Protein AF-A0A1Y1MRA0-F1 (afdb_monomer)

pLDDT: mean 85.84, std 14.67, range [40.41, 98.0]

Mean predicted aligned error: 7.73 Å

Radius of gyration: 20.46 Å; Cα contacts (8 Å, |Δi|>4): 226; chains: 1; bounding box: 46×56×46 Å

Organism: Photinus pyralis (NCBI:txid7054)

Sequence (190 aa):
MLQQMVGLPLDKNLEKFDTFADEFEKLPMYYMTFHGQQAVKVVMEAVEHAQYVYDISHVIIDNVQFMMGISEDQKHMDRFWKQDVIIAAFRSFATRKNCHVTLVIHPRKERDLDELTTNSIFGGAKASQEADNILIIQDKSLTPQRGKKYLQIAKNRYSGDIGIMTLEFDKTALSFAQKKKKATEEAADT

Nearest PDB structures (foldseek):
  8e2l-assembly1_F  TM=9.403E-01  e=1.677E-19  Lates calcarifer
  8e2l-assembly1_D  TM=9.416E-01  e=5.875E-19  Lates calcarifer
  8e2l-assembly1_E  TM=9.410E-01  e=5.347E-18  Lates calcarifer
  8e2l-assembly1_A  TM=9.504E-01  e=1.162E-17  Lates calcarifer
  6n7t-assembly1_F  TM=8.475E-01  e=5.191E-05  Escherichia phage T7

Secondary structure (DSSP, 8-state):
-HHHHHTS-GGG-GGGHHHHHHHHHTS--------S---HHHHHHHHHHHHHHH---EEEES-GGGGT---TTS-HHHHHHHHHHHHHHHHHHHHHHT-EEEE--PBP---TTSPP-GGGBSS-THHHHH-SEEEEEE--TTSSS-PPPEEEEEEETTT---EEEEEEEETTTTEEEE-PPPPP------

Foldseek 3Di:
DLLLVVLAACVVVVVCVVVSVVVVVPDLDDDDPDDAADALVVVLVVVVVCCVPSVAQEDEDPALVSNQDPPVPDDPVSSLVSSLVSLVSVLVCCVVSVHHYHHDFDFADDPPQDWDALNRGPHDNNNVVSDQWDKDWTQPCVPPPRDFIWIWTRHHNPPRDTDIFGWDQDPRSRDTDGDDPDPPPPPDDD

InterPro domains:
  IPR007694 DNA helicase, DnaB-like, C-terminal [PS51199] (1-183)
  IPR027032 Twinkle-like protein [PTHR12873] (1-183)
  IPR027417 P-loop containing nucleoside triphosphate hydrolase [G3DSA:3.40.50.300] (3-189)
  IPR027417 P-loop containing nucleoside triphosphate hydrolase [SSF52540] (36-163)

Structure (mmCIF, N/CA/C/O backbone):
data_AF-A0A1Y1MRA0-F1
#
_entry.id   AF-A0A1Y1MRA0-F1
#
loop_
_atom_site.group_PDB
_atom_site.id
_atom_site.type_symbol
_atom_site.label_atom_id
_atom_site.label_alt_id
_atom_site.label_comp_id
_atom_site.label_asym_id
_atom_site.label_entity_id
_atom_site.label_seq_id
_atom_site.pdbx_PDB_ins_code
_atom_site.Cartn_x
_atom_site.Cartn_y
_atom_site.Cartn_z
_atom_site.occupancy
_atom_site.B_iso_or_equiv
_atom_site.auth_seq_id
_atom_site.auth_comp_id
_atom_site.auth_asym_id
_atom_site.auth_atom_id
_atom_site.pdbx_PDB_model_num
ATOM 1 N N . MET A 1 1 ? -6.576 -6.484 13.028 1.00 89.69 1 MET A N 1
ATOM 2 C CA . MET A 1 1 ? -7.691 -6.229 12.096 1.00 89.69 1 MET A CA 1
ATOM 3 C C . MET A 1 1 ? -9.014 -6.051 12.832 1.00 89.69 1 MET A C 1
ATOM 5 O O . MET A 1 1 ? -9.491 -4.930 12.836 1.00 89.69 1 MET A O 1
ATOM 9 N N . LEU A 1 2 ? -9.561 -7.057 13.532 1.00 93.38 2 LEU A N 1
ATOM 10 C CA . LEU A 1 2 ? -10.849 -6.912 14.243 1.00 93.38 2 LEU A CA 1
ATOM 11 C C . LEU A 1 2 ? -10.886 -5.723 15.228 1.00 93.38 2 LEU A C 1
ATOM 13 O O . LEU A 1 2 ? -11.715 -4.831 15.094 1.00 93.38 2 LEU A O 1
ATOM 17 N N . GLN A 1 3 ? -9.921 -5.641 16.151 1.00 94.19 3 GLN A N 1
ATOM 18 C CA . GLN A 1 3 ? -9.796 -4.510 17.086 1.00 94.19 3 GLN A CA 1
ATOM 19 C C . GLN A 1 3 ? -9.643 -3.153 16.377 1.00 94.19 3 GLN A C 1
ATOM 21 O O . GLN A 1 3 ? -10.188 -2.153 16.829 1.00 94.19 3 GLN A O 1
ATOM 26 N N . GLN A 1 4 ? -8.932 -3.128 15.247 1.00 93.06 4 GLN A N 1
ATOM 27 C CA . GLN A 1 4 ? -8.728 -1.915 14.451 1.00 93.06 4 GLN A CA 1
ATOM 28 C C . GLN A 1 4 ? -10.012 -1.476 13.743 1.00 93.06 4 GLN A C 1
ATOM 30 O O . GLN A 1 4 ? -10.246 -0.277 13.635 1.00 93.06 4 GLN A O 1
ATOM 35 N N . MET A 1 5 ? -10.839 -2.426 13.291 1.00 92.75 5 MET A N 1
ATOM 36 C CA . MET A 1 5 ? -12.150 -2.154 12.696 1.00 92.75 5 MET A CA 1
ATOM 37 C C . MET A 1 5 ? -13.110 -1.562 13.730 1.00 92.75 5 MET A C 1
ATOM 39 O O . MET A 1 5 ? -13.784 -0.576 13.454 1.00 92.75 5 MET A O 1
ATOM 43 N N . VAL A 1 6 ? -13.163 -2.160 14.922 1.00 93.00 6 VAL A N 1
ATOM 44 C CA . VAL A 1 6 ? -14.106 -1.759 15.977 1.00 93.00 6 VAL A CA 1
ATOM 45 C C . VAL A 1 6 ? -13.632 -0.506 16.723 1.00 93.00 6 VAL A C 1
ATOM 47 O O . VAL A 1 6 ? -14.442 0.260 17.239 1.00 93.00 6 VAL A O 1
ATOM 50 N N . GLY A 1 7 ? -12.319 -0.279 16.800 1.00 91.69 7 GLY A N 1
ATOM 51 C CA . GLY A 1 7 ? -11.732 0.862 17.503 1.00 91.69 7 GLY A CA 1
ATOM 52 C C . GLY A 1 7 ? -11.765 0.752 19.032 1.00 91.69 7 GLY A C 1
ATOM 53 O O . GLY A 1 7 ? -11.549 1.747 19.720 1.00 91.69 7 GLY A O 1
ATOM 54 N N . LEU A 1 8 ? -12.032 -0.440 19.575 1.00 91.12 8 LEU A N 1
ATOM 55 C CA . LEU A 1 8 ? -12.149 -0.698 21.013 1.00 91.12 8 LEU A CA 1
ATOM 56 C C . LEU A 1 8 ? -11.281 -1.893 21.431 1.00 91.12 8 LEU A C 1
ATOM 58 O O . LEU A 1 8 ? -11.135 -2.829 20.644 1.00 91.12 8 LEU A O 1
ATOM 62 N N . PRO A 1 9 ? -10.747 -1.923 22.668 1.00 93.19 9 PRO A N 1
ATOM 63 C CA . PRO A 1 9 ? -9.927 -3.035 23.137 1.00 93.19 9 PRO A CA 1
ATOM 64 C C . PRO A 1 9 ? -10.780 -4.293 23.307 1.00 93.19 9 PRO A C 1
ATOM 66 O O . PRO A 1 9 ? -11.721 -4.297 24.106 1.00 93.19 9 PRO A O 1
ATOM 69 N N . LEU A 1 10 ? -10.469 -5.351 22.556 1.00 91.44 10 LEU A N 1
ATOM 70 C CA . LEU A 1 10 ? -11.257 -6.589 22.571 1.00 91.44 10 LEU A CA 1
ATOM 71 C C . LEU A 1 10 ? -11.138 -7.334 23.904 1.00 91.44 10 LEU A C 1
ATOM 73 O O . LEU A 1 10 ? -12.114 -7.905 24.376 1.00 91.44 10 LEU A O 1
ATOM 77 N N . ASP A 1 11 ? -9.974 -7.258 24.550 1.00 91.25 11 ASP A N 1
ATOM 78 C CA . ASP A 1 11 ? -9.698 -7.840 25.869 1.00 91.25 11 ASP A CA 1
ATOM 79 C C . ASP A 1 11 ? -10.608 -7.285 26.976 1.00 91.25 11 ASP A C 1
ATOM 81 O O . ASP A 1 11 ? -10.860 -7.962 27.970 1.00 91.25 11 ASP A O 1
ATOM 85 N N . LYS A 1 12 ? -11.127 -6.065 26.794 1.00 93.44 12 LYS A N 1
ATOM 86 C CA . LYS A 1 12 ? -12.037 -5.394 27.735 1.00 93.44 12 LYS A CA 1
ATOM 87 C C . LYS A 1 12 ? -13.514 -5.486 27.353 1.00 93.44 12 LYS A C 1
ATOM 89 O O . LYS A 1 12 ? -14.341 -5.006 28.118 1.00 93.44 12 LYS A O 1
ATOM 94 N N . ASN A 1 13 ? -13.825 -6.028 26.175 1.00 92.50 13 ASN A N 1
ATOM 95 C CA . ASN A 1 13 ? -15.181 -6.105 25.620 1.00 92.50 13 ASN A CA 1
ATOM 96 C C . ASN A 1 13 ? -15.463 -7.524 25.089 1.00 92.50 13 ASN A C 1
ATOM 98 O O . ASN A 1 13 ? -16.003 -7.694 23.993 1.00 92.50 13 ASN A O 1
ATOM 102 N N . LEU A 1 14 ? -15.037 -8.550 25.837 1.00 93.62 14 LEU A N 1
ATOM 103 C CA . LEU A 1 14 ? -15.162 -9.961 25.446 1.00 93.62 14 LEU A CA 1
ATOM 104 C C . LEU A 1 14 ? -16.623 -10.375 25.247 1.00 93.62 14 LEU A C 1
ATOM 106 O O . LEU A 1 14 ? -16.921 -11.194 24.386 1.00 93.62 14 LEU A O 1
ATOM 110 N N . GLU A 1 15 ? -17.541 -9.763 25.991 1.00 96.62 15 GLU A N 1
ATOM 111 C CA . GLU A 1 15 ? -18.981 -9.993 25.887 1.00 96.62 15 GLU A CA 1
ATOM 112 C C . GLU A 1 15 ? -19.577 -9.576 24.534 1.00 96.62 15 GLU A C 1
ATOM 114 O O . GLU A 1 15 ? -20.676 -10.003 24.193 1.00 96.62 15 GLU A O 1
ATOM 119 N N . LYS A 1 16 ? -18.860 -8.754 23.758 1.00 94.88 16 LYS A N 1
ATOM 120 C CA . LYS A 1 16 ? -19.254 -8.319 22.408 1.00 94.88 16 LYS A CA 1
ATOM 121 C C . LYS A 1 16 ? -18.418 -8.972 21.311 1.00 94.88 16 LYS A C 1
ATOM 123 O O . LYS A 1 16 ? -18.575 -8.611 20.146 1.00 94.88 16 LYS A O 1
ATOM 128 N N . PHE A 1 17 ? -17.515 -9.888 21.667 1.00 95.19 17 PHE A N 1
ATOM 129 C CA . PHE A 1 17 ? -16.580 -10.487 20.721 1.00 95.19 17 PHE A CA 1
ATOM 130 C C . PHE A 1 17 ? -17.310 -11.154 19.555 1.00 95.19 17 PHE A C 1
ATOM 132 O O . PHE A 1 17 ? -17.012 -10.820 18.412 1.00 95.19 17 PHE A O 1
ATOM 139 N N . ASP A 1 18 ? -18.296 -12.007 19.843 1.00 96.25 18 ASP A N 1
ATOM 140 C CA . ASP A 1 18 ? -19.050 -12.729 18.812 1.00 96.25 18 ASP A CA 1
ATOM 141 C C . ASP A 1 18 ? -19.786 -11.757 17.884 1.00 96.25 18 ASP A C 1
ATOM 143 O O . ASP A 1 18 ? -19.658 -11.847 16.669 1.00 96.25 18 ASP A O 1
ATOM 147 N N . THR A 1 19 ? -20.433 -10.723 18.437 1.00 96.50 19 THR A N 1
ATOM 148 C CA . THR A 1 19 ? -21.066 -9.668 17.628 1.00 96.50 19 THR A CA 1
ATOM 149 C C . THR A 1 19 ? -20.071 -8.990 16.687 1.00 96.50 19 THR A C 1
ATOM 151 O O . THR A 1 19 ? -20.377 -8.749 15.523 1.00 96.50 19 THR A O 1
ATOM 154 N N . PHE A 1 20 ? -18.873 -8.656 17.170 1.00 95.81 20 PHE A N 1
ATOM 155 C CA . PHE A 1 20 ? -17.865 -8.012 16.331 1.00 95.81 20 PHE A CA 1
ATOM 156 C C . PHE A 1 20 ? -17.262 -8.965 15.298 1.00 95.81 20 PHE A C 1
ATOM 158 O O . PHE A 1 20 ? -16.949 -8.525 14.191 1.00 95.81 20 PHE A O 1
ATOM 165 N N . ALA A 1 21 ? -17.086 -10.238 15.648 1.00 95.75 21 ALA A N 1
ATOM 166 C CA . ALA A 1 21 ? -16.597 -11.266 14.741 1.00 95.75 21 ALA A CA 1
ATOM 167 C C . ALA A 1 21 ? -17.586 -11.494 13.589 1.00 95.75 21 ALA A C 1
ATOM 169 O O . ALA A 1 21 ? -17.162 -11.457 12.434 1.00 95.75 21 ALA A O 1
ATOM 170 N N . ASP A 1 22 ? -18.883 -11.595 13.891 1.00 96.50 22 ASP A N 1
ATOM 171 C CA . ASP A 1 22 ? -19.952 -11.735 12.895 1.00 96.50 22 ASP A CA 1
ATOM 172 C C . ASP A 1 22 ? -19.987 -10.543 11.924 1.00 96.50 22 ASP A C 1
ATOM 174 O O . ASP A 1 22 ? -20.172 -10.708 10.719 1.00 96.50 22 ASP A O 1
ATOM 178 N N . GLU A 1 23 ? -19.794 -9.315 12.420 1.00 95.62 23 GLU A N 1
ATOM 179 C CA . GLU A 1 23 ? -19.705 -8.129 11.556 1.00 95.62 23 GLU A CA 1
ATOM 180 C C . GLU A 1 23 ? -18.422 -8.114 10.712 1.00 95.62 23 GLU A C 1
ATOM 182 O O . GLU A 1 23 ? -18.441 -7.693 9.556 1.00 95.62 23 GLU A O 1
ATOM 187 N N . PHE A 1 24 ? -17.305 -8.590 11.263 1.00 95.62 24 PHE A N 1
ATOM 188 C CA . PHE A 1 24 ? -16.030 -8.653 10.550 1.00 95.62 24 PHE A CA 1
ATOM 189 C C . PHE A 1 24 ? -16.034 -9.709 9.440 1.00 95.62 24 PHE A C 1
ATOM 191 O O . PHE A 1 24 ? -15.453 -9.471 8.383 1.00 95.62 24 PHE A O 1
ATOM 198 N N . GLU A 1 25 ? -16.706 -10.844 9.644 1.00 95.06 25 GLU A N 1
ATOM 199 C CA . GLU A 1 25 ? -16.839 -11.914 8.645 1.00 95.06 25 GLU A CA 1
ATOM 200 C C . GLU A 1 25 ? -17.607 -11.458 7.395 1.00 95.06 25 GLU A C 1
ATOM 202 O O . GLU A 1 25 ? -17.341 -11.927 6.290 1.00 95.06 25 GLU A O 1
ATOM 207 N N . LYS A 1 26 ? -18.511 -10.481 7.536 1.00 95.00 26 LYS A N 1
ATOM 208 C CA . LYS A 1 26 ? -19.255 -9.899 6.406 1.00 95.00 26 LYS A CA 1
ATOM 209 C C . LYS A 1 26 ? -18.382 -9.055 5.477 1.00 95.00 26 LYS A C 1
ATOM 211 O O . LYS A 1 26 ? -18.827 -8.702 4.383 1.00 95.00 26 LYS A O 1
ATOM 216 N N . LEU A 1 27 ? -17.170 -8.682 5.896 1.00 94.12 27 LEU A N 1
ATOM 217 C CA . LEU A 1 27 ? -16.270 -7.903 5.055 1.00 94.12 27 LEU A CA 1
ATOM 218 C C . LEU A 1 27 ? -15.761 -8.766 3.888 1.00 94.12 27 LEU A C 1
ATOM 220 O O . LEU A 1 27 ? -15.286 -9.876 4.121 1.00 94.12 27 LEU A O 1
ATOM 224 N N . PRO A 1 28 ? -15.765 -8.255 2.641 1.00 93.69 28 PRO A N 1
ATOM 225 C CA . PRO A 1 28 ? -15.288 -8.984 1.464 1.00 93.69 28 PRO A CA 1
ATOM 226 C C . PRO A 1 28 ? -13.750 -9.014 1.415 1.00 93.69 28 PRO A C 1
ATOM 228 O O . PRO A 1 28 ? -13.122 -8.497 0.490 1.00 93.69 28 PRO A O 1
ATOM 231 N N . MET A 1 29 ? -13.126 -9.573 2.451 1.00 93.75 29 MET A N 1
ATOM 232 C CA . MET A 1 29 ? -11.680 -9.689 2.596 1.00 93.75 29 MET A CA 1
ATOM 233 C C . MET A 1 29 ? -11.253 -11.142 2.444 1.00 93.75 29 MET A C 1
ATOM 235 O O . MET A 1 29 ? -11.711 -12.024 3.165 1.00 93.75 29 MET A O 1
ATOM 239 N N . TYR A 1 30 ? -10.307 -11.370 1.540 1.00 94.44 30 TYR A N 1
ATOM 240 C CA . TYR A 1 30 ? -9.742 -12.684 1.275 1.00 94.44 30 TYR A CA 1
ATOM 241 C C . TYR A 1 30 ? -8.251 -12.655 1.574 1.00 94.44 30 TYR A C 1
ATOM 243 O O . TYR A 1 30 ? -7.536 -11.741 1.160 1.00 94.44 30 TYR A O 1
ATOM 251 N N . TYR A 1 31 ? -7.779 -13.672 2.287 1.00 93.69 31 TYR A N 1
ATOM 252 C CA . TYR A 1 31 ? -6.378 -13.808 2.656 1.00 93.69 31 TYR A CA 1
ATOM 253 C C . TYR A 1 31 ? -5.746 -14.945 1.867 1.00 93.69 31 TYR A C 1
ATOM 255 O O . TYR A 1 31 ? -6.282 -16.049 1.800 1.00 93.69 31 TYR A O 1
ATOM 263 N N . MET A 1 32 ? -4.579 -14.680 1.287 1.00 91.19 32 MET A N 1
ATOM 264 C CA . MET A 1 32 ? -3.772 -15.711 0.647 1.00 91.19 32 MET A CA 1
ATOM 265 C C . MET A 1 32 ? -2.764 -16.257 1.651 1.00 91.19 32 MET A C 1
ATOM 267 O O . MET A 1 32 ? -2.009 -15.503 2.262 1.00 91.19 32 MET A O 1
ATOM 271 N N . THR A 1 33 ? -2.722 -17.575 1.808 1.00 89.81 33 THR A N 1
ATOM 272 C CA . THR A 1 33 ? -1.848 -18.263 2.768 1.00 89.81 33 THR A CA 1
ATOM 273 C C . THR A 1 33 ? -0.467 -18.539 2.172 1.00 89.81 33 THR A C 1
ATOM 275 O O . THR A 1 33 ? 0.009 -19.679 2.159 1.00 89.81 33 THR A O 1
ATOM 278 N N . PHE A 1 34 ? 0.175 -17.502 1.632 1.00 88.06 34 PHE A N 1
ATOM 279 C CA . PHE A 1 34 ? 1.554 -17.593 1.169 1.00 88.06 34 PHE A CA 1
ATOM 280 C C . PHE A 1 34 ? 2.509 -17.479 2.352 1.00 88.06 34 PHE A C 1
ATOM 282 O O . PHE A 1 34 ? 2.463 -16.519 3.117 1.00 88.06 34 PHE A O 1
ATOM 289 N N . HIS A 1 35 ? 3.394 -18.462 2.481 1.00 84.81 35 HIS A N 1
ATOM 290 C CA . HIS A 1 35 ? 4.400 -18.501 3.534 1.00 84.81 35 HIS A CA 1
ATOM 291 C C . HIS A 1 35 ? 5.790 -18.546 2.908 1.00 84.81 35 HIS A C 1
ATOM 293 O O . HIS A 1 35 ? 6.013 -19.244 1.916 1.00 84.81 35 HIS A O 1
ATOM 299 N N . GLY A 1 36 ? 6.727 -17.809 3.500 1.00 84.12 36 GLY A N 1
ATOM 300 C CA . GLY A 1 36 ? 8.092 -17.725 2.993 1.00 84.12 36 GLY A CA 1
ATOM 301 C C . GLY A 1 36 ? 8.173 -17.098 1.601 1.00 84.12 36 GLY A C 1
ATOM 302 O O . GLY A 1 36 ? 7.348 -16.273 1.210 1.00 84.12 36 GLY A O 1
ATOM 303 N N . GLN A 1 37 ? 9.211 -17.470 0.860 1.00 84.75 37 GLN A N 1
ATOM 304 C CA . GLN A 1 37 ? 9.461 -16.927 -0.471 1.00 84.75 37 GLN A CA 1
ATOM 305 C C . GLN A 1 37 ? 8.601 -17.622 -1.512 1.00 84.75 37 GLN A C 1
ATOM 307 O O . GLN A 1 37 ? 8.484 -18.845 -1.507 1.00 84.75 37 GLN A O 1
ATOM 312 N N . GLN A 1 38 ? 8.039 -16.843 -2.432 1.00 88.88 38 GLN A N 1
ATOM 313 C CA . GLN A 1 38 ? 7.217 -17.371 -3.517 1.00 88.88 38 GLN A CA 1
ATOM 314 C C . GLN A 1 38 ? 7.646 -16.767 -4.843 1.00 88.88 38 GLN A C 1
ATOM 316 O O . GLN A 1 38 ? 7.986 -15.590 -4.926 1.00 88.88 38 GLN A O 1
ATOM 321 N N . ALA A 1 39 ? 7.602 -17.558 -5.908 1.00 89.19 39 ALA A N 1
ATOM 322 C CA . ALA A 1 39 ? 7.853 -17.027 -7.237 1.00 89.19 39 ALA A CA 1
ATOM 323 C C . ALA A 1 39 ? 6.709 -16.093 -7.659 1.00 89.19 39 ALA A C 1
ATOM 325 O O . ALA A 1 39 ? 5.536 -16.428 -7.491 1.00 89.19 39 ALA A O 1
ATOM 326 N N . VAL A 1 40 ? 7.050 -14.970 -8.301 1.00 90.75 40 VAL A N 1
ATOM 327 C CA . VAL A 1 40 ? 6.068 -14.006 -8.832 1.00 90.75 40 VAL A CA 1
ATOM 328 C C . VAL A 1 40 ? 4.982 -14.679 -9.670 1.00 90.75 40 VAL A C 1
ATOM 330 O O . VAL A 1 40 ? 3.817 -14.330 -9.551 1.00 90.75 40 VAL A O 1
ATOM 333 N N . LYS A 1 41 ? 5.341 -15.690 -10.470 1.00 91.81 41 LYS A N 1
ATOM 334 C CA . LYS A 1 41 ? 4.393 -16.424 -11.313 1.00 91.81 41 LYS A CA 1
ATOM 335 C C . LYS A 1 41 ? 3.268 -17.072 -10.494 1.00 91.81 41 LYS A C 1
ATOM 337 O O . LYS A 1 41 ? 2.112 -16.923 -10.859 1.00 91.81 41 LYS A O 1
ATOM 342 N N . VAL A 1 42 ? 3.603 -17.718 -9.375 1.00 92.94 42 VAL A N 1
ATOM 343 C CA . VAL A 1 42 ? 2.627 -18.382 -8.491 1.00 92.94 42 VAL A CA 1
ATOM 344 C C . VAL A 1 42 ? 1.690 -17.353 -7.861 1.00 92.94 42 VAL A C 1
ATOM 346 O O . VAL A 1 42 ? 0.479 -17.552 -7.812 1.00 92.94 42 VAL A O 1
ATOM 349 N N . VAL A 1 43 ? 2.247 -16.223 -7.420 1.00 93.94 43 VAL A N 1
ATOM 350 C CA . VAL A 1 43 ? 1.463 -15.128 -6.836 1.00 93.94 43 VAL A CA 1
ATOM 351 C C . VAL A 1 43 ? 0.516 -14.529 -7.877 1.00 93.94 43 VAL A C 1
ATOM 353 O O . VAL A 1 43 ? -0.660 -14.335 -7.587 1.00 93.94 43 VAL A O 1
ATOM 356 N N . MET A 1 44 ? 0.995 -14.286 -9.099 1.00 95.44 44 MET A N 1
ATOM 357 C CA . MET A 1 44 ? 0.171 -13.749 -10.184 1.00 95.44 44 MET A CA 1
ATOM 358 C C . MET A 1 44 ? -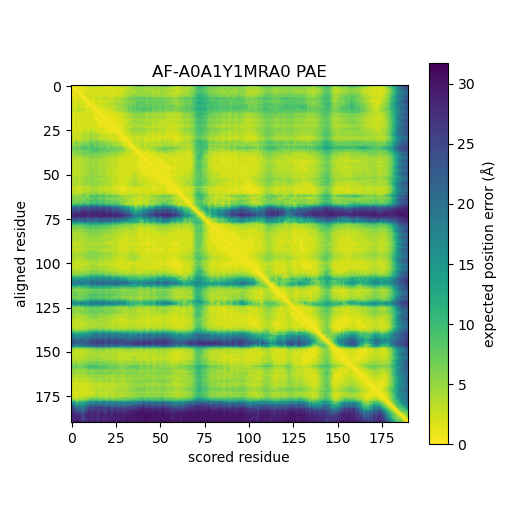0.956 -14.701 -10.583 1.00 95.44 44 MET A C 1
ATOM 360 O O . MET A 1 44 ? -2.085 -14.247 -10.728 1.00 95.44 44 MET A O 1
ATOM 364 N N . GLU A 1 45 ? -0.688 -16.003 -10.706 1.00 95.56 45 GLU A N 1
ATOM 365 C CA . GLU A 1 45 ? -1.721 -17.005 -11.007 1.00 95.56 45 GLU A CA 1
ATOM 366 C C . GLU A 1 45 ? -2.819 -17.018 -9.933 1.00 95.56 45 GLU A C 1
ATOM 368 O O . GLU A 1 45 ? -4.007 -17.012 -10.259 1.00 95.56 45 GLU A O 1
ATOM 373 N N . ALA A 1 46 ? -2.441 -16.956 -8.653 1.00 95.12 46 ALA A N 1
ATOM 374 C CA . ALA A 1 46 ? -3.399 -16.898 -7.551 1.00 95.12 46 ALA A CA 1
ATOM 375 C C . ALA A 1 46 ? -4.216 -15.597 -7.548 1.00 95.12 46 ALA A C 1
ATOM 377 O O . ALA A 1 46 ? -5.429 -15.633 -7.347 1.00 95.12 46 ALA A O 1
ATOM 378 N N . VAL A 1 47 ? -3.573 -14.451 -7.788 1.00 95.88 47 VAL A N 1
ATOM 379 C CA . VAL A 1 47 ? -4.233 -13.137 -7.847 1.00 95.88 47 VAL A CA 1
ATOM 380 C C . VAL A 1 47 ? -5.182 -13.039 -9.041 1.00 95.88 47 VAL A C 1
ATOM 382 O O . VAL A 1 47 ? -6.305 -12.561 -8.889 1.00 95.88 47 VAL A O 1
ATOM 385 N N . GLU A 1 48 ? -4.784 -13.541 -10.208 1.00 96.50 48 GLU A N 1
ATOM 386 C CA . GLU A 1 48 ? -5.642 -13.589 -11.394 1.00 96.50 48 GLU A CA 1
ATOM 387 C C . GLU A 1 48 ? -6.838 -14.518 -11.204 1.00 96.50 48 GLU A C 1
ATOM 389 O O . GLU A 1 48 ? -7.956 -14.159 -11.584 1.00 96.50 48 GLU A O 1
ATOM 394 N N . HIS A 1 49 ? -6.627 -15.679 -10.583 1.00 96.00 49 HIS A N 1
ATOM 395 C CA . HIS A 1 49 ? -7.711 -16.593 -10.251 1.00 96.00 49 HIS A CA 1
ATOM 396 C C . HIS A 1 49 ? -8.677 -15.975 -9.235 1.00 96.00 49 HIS A C 1
ATOM 398 O O . HIS A 1 49 ? -9.888 -16.013 -9.444 1.00 96.00 49 HIS A O 1
ATOM 404 N N . ALA A 1 50 ? -8.157 -15.354 -8.172 1.00 95.06 50 ALA A N 1
ATOM 405 C CA . ALA A 1 50 ? -8.981 -14.709 -7.157 1.00 95.06 50 ALA A CA 1
ATOM 406 C C . ALA A 1 50 ? -9.814 -13.564 -7.748 1.00 95.06 50 ALA A C 1
ATOM 408 O O . ALA A 1 50 ? -11.012 -13.490 -7.491 1.00 95.06 50 ALA A O 1
ATOM 409 N N . GLN A 1 51 ? -9.214 -12.720 -8.593 1.00 95.75 51 GLN A N 1
ATOM 410 C CA . GLN A 1 51 ? -9.937 -11.669 -9.310 1.00 95.75 51 GLN A CA 1
ATOM 411 C C . GLN A 1 51 ? -11.034 -12.244 -10.212 1.00 95.75 51 GLN A C 1
ATOM 413 O O . GLN A 1 51 ? -12.125 -11.693 -10.252 1.00 95.75 51 GLN A O 1
ATOM 418 N N . TYR A 1 52 ? -10.771 -13.347 -10.915 1.00 95.75 52 TYR A N 1
ATOM 419 C CA . TYR A 1 52 ? -11.755 -13.967 -11.803 1.00 95.75 52 TYR A CA 1
ATOM 420 C C . TYR A 1 52 ? -12.935 -14.603 -11.051 1.00 95.75 52 TYR A C 1
ATOM 422 O O . TYR A 1 52 ? -14.073 -14.473 -11.490 1.00 95.75 52 TYR A O 1
ATOM 430 N N . VAL A 1 53 ? -12.669 -15.302 -9.943 1.00 96.31 53 VAL A N 1
ATOM 431 C CA . VAL A 1 53 ? -13.694 -16.059 -9.201 1.00 96.31 53 VAL A CA 1
ATOM 432 C C . VAL A 1 53 ? -14.475 -15.180 -8.228 1.00 96.31 53 VAL A C 1
ATOM 434 O O . VAL A 1 53 ? -15.689 -15.327 -8.122 1.00 96.31 53 VAL A O 1
ATOM 437 N N . TYR A 1 54 ? -13.789 -14.285 -7.514 1.00 95.06 54 TYR A N 1
ATOM 438 C CA . TYR A 1 54 ? -14.365 -13.506 -6.413 1.00 95.06 54 TYR A CA 1
ATOM 439 C C . TYR A 1 54 ? -14.563 -12.022 -6.750 1.00 95.06 54 TYR A C 1
ATOM 441 O O . TYR A 1 54 ? -14.916 -11.25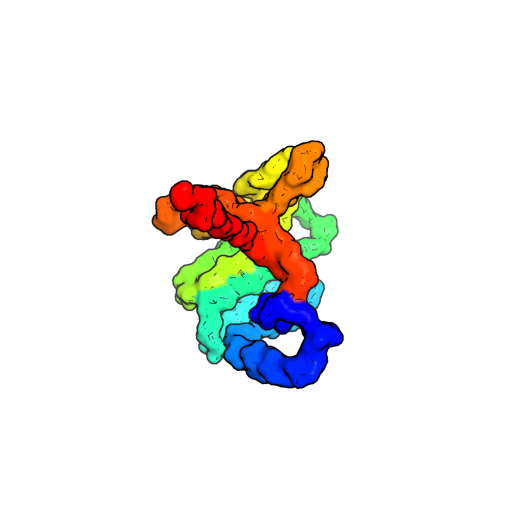1 -5.862 1.00 95.06 54 TYR A O 1
ATOM 449 N N . ASP A 1 55 ? -14.308 -11.617 -7.999 1.00 95.19 55 ASP A N 1
ATOM 450 C CA . ASP A 1 55 ? -14.420 -10.230 -8.479 1.00 95.19 55 ASP A CA 1
ATOM 451 C C . ASP A 1 55 ? -13.631 -9.220 -7.620 1.00 95.19 55 ASP A C 1
ATOM 453 O O . ASP A 1 55 ? -14.078 -8.124 -7.272 1.00 95.19 55 ASP A O 1
ATOM 457 N N . ILE A 1 56 ? -12.417 -9.620 -7.226 1.00 96.81 56 ILE A N 1
ATOM 458 C CA . ILE A 1 56 ? -11.548 -8.800 -6.378 1.00 96.81 56 ILE A CA 1
ATOM 459 C C . ILE A 1 56 ? -11.212 -7.488 -7.087 1.00 96.81 56 ILE A C 1
ATOM 461 O O . ILE A 1 56 ? -10.550 -7.471 -8.123 1.00 96.81 56 ILE A O 1
ATOM 465 N N . SER A 1 57 ? -11.619 -6.379 -6.470 1.00 96.69 57 SER A N 1
ATOM 466 C CA . SER A 1 57 ? -11.378 -5.024 -6.981 1.00 96.69 57 SER A CA 1
ATOM 467 C C . SER A 1 57 ? -10.080 -4.394 -6.462 1.00 96.69 57 SER A C 1
ATOM 469 O O . SER A 1 57 ? -9.584 -3.427 -7.043 1.00 96.69 57 SER A O 1
ATOM 471 N N . HIS A 1 58 ? -9.523 -4.907 -5.359 1.00 97.81 58 HIS A N 1
ATOM 472 C CA . HIS A 1 58 ? -8.313 -4.371 -4.736 1.00 97.81 58 HIS A CA 1
ATOM 473 C C . HIS A 1 58 ? -7.429 -5.487 -4.185 1.00 97.81 58 HIS A C 1
ATOM 475 O O . HIS A 1 58 ? -7.855 -6.282 -3.353 1.00 97.81 58 HIS A O 1
ATOM 481 N N . VAL A 1 59 ? -6.178 -5.517 -4.637 1.00 97.25 59 VAL A N 1
ATOM 482 C CA . VAL A 1 59 ? -5.146 -6.441 -4.164 1.00 97.25 59 VAL A CA 1
ATOM 483 C C . VAL A 1 59 ? -4.093 -5.659 -3.383 1.00 97.25 59 VAL A C 1
ATOM 485 O O . VAL A 1 59 ? -3.568 -4.653 -3.866 1.00 97.25 59 VAL A O 1
ATOM 488 N N . ILE A 1 60 ? -3.758 -6.142 -2.187 1.00 96.81 60 ILE A N 1
ATOM 489 C CA . ILE A 1 60 ? -2.687 -5.601 -1.346 1.00 96.81 60 ILE A CA 1
ATOM 490 C C . ILE A 1 60 ? -1.581 -6.650 -1.246 1.00 96.81 60 ILE A C 1
ATOM 492 O O . ILE A 1 60 ? -1.841 -7.792 -0.875 1.00 96.81 60 ILE A O 1
ATOM 496 N N . ILE A 1 61 ? -0.350 -6.256 -1.567 1.00 94.69 61 ILE A N 1
ATOM 497 C CA . ILE A 1 61 ? 0.823 -7.127 -1.522 1.00 94.69 61 ILE A CA 1
ATOM 498 C C . ILE A 1 61 ? 1.842 -6.558 -0.530 1.00 94.69 61 ILE A C 1
ATOM 500 O O . ILE A 1 61 ? 2.439 -5.506 -0.778 1.00 94.69 61 ILE A O 1
ATOM 504 N N . ASP A 1 62 ? 2.063 -7.282 0.567 1.00 92.31 62 ASP A N 1
ATOM 505 C CA . ASP A 1 62 ? 3.027 -6.951 1.620 1.00 92.31 62 ASP A CA 1
ATOM 506 C C . ASP A 1 62 ? 4.036 -8.100 1.805 1.00 92.31 62 ASP A C 1
ATOM 508 O O . ASP A 1 62 ? 3.693 -9.157 2.324 1.00 92.31 62 ASP A O 1
ATOM 512 N N . ASN A 1 63 ? 5.277 -8.007 1.324 1.00 87.25 63 ASN A N 1
ATOM 513 C CA . ASN A 1 63 ? 5.910 -6.933 0.544 1.00 87.25 63 ASN A CA 1
ATOM 514 C C . ASN A 1 63 ? 6.564 -7.487 -0.730 1.00 87.25 63 ASN A C 1
ATOM 516 O O . ASN A 1 63 ? 6.760 -8.688 -0.883 1.00 87.25 63 ASN A O 1
ATOM 520 N N . VAL A 1 64 ? 6.988 -6.629 -1.657 1.00 88.00 64 VAL A N 1
ATOM 521 C CA . VAL A 1 64 ? 7.649 -7.092 -2.898 1.00 88.00 64 VAL A CA 1
ATOM 522 C C . VAL A 1 64 ? 8.831 -8.025 -2.639 1.00 88.00 64 VAL A C 1
ATOM 524 O O . VAL A 1 64 ? 9.067 -8.949 -3.419 1.00 88.00 64 VAL A O 1
ATOM 527 N N . GLN A 1 65 ? 9.563 -7.810 -1.546 1.00 84.25 65 GLN A N 1
ATOM 528 C CA . GLN A 1 65 ? 10.752 -8.576 -1.201 1.00 84.25 65 GLN A CA 1
ATOM 529 C C . GLN A 1 65 ? 10.454 -10.067 -0.967 1.00 84.25 65 GLN A C 1
ATOM 531 O O . GLN A 1 65 ? 11.336 -10.883 -1.246 1.00 84.25 65 GLN A O 1
ATOM 536 N N . PHE A 1 66 ? 9.235 -10.454 -0.559 1.00 86.25 66 PHE A N 1
ATOM 537 C CA . PHE A 1 66 ? 8.872 -11.875 -0.420 1.00 86.25 66 PHE A CA 1
ATOM 538 C C . PHE A 1 66 ? 8.924 -12.623 -1.763 1.00 86.25 66 PHE A C 1
ATOM 540 O O . PHE A 1 66 ? 9.234 -13.816 -1.798 1.00 86.25 66 PHE A O 1
ATOM 547 N N . MET A 1 67 ? 8.695 -11.913 -2.874 1.00 84.56 67 MET A N 1
ATOM 548 C CA . MET A 1 67 ? 8.716 -12.482 -4.225 1.00 84.56 67 MET A CA 1
ATOM 549 C C . MET A 1 67 ? 10.099 -12.479 -4.883 1.00 84.56 67 MET A C 1
ATOM 551 O O . MET A 1 67 ? 10.282 -13.052 -5.958 1.00 84.56 67 MET A O 1
ATOM 555 N N . MET A 1 68 ? 11.079 -11.804 -4.278 1.00 79.00 68 MET A N 1
ATOM 556 C CA . MET A 1 68 ? 12.394 -11.589 -4.893 1.00 79.00 68 MET A CA 1
ATOM 557 C C . MET A 1 68 ? 13.405 -12.703 -4.593 1.00 79.00 68 MET A C 1
ATOM 559 O O . MET A 1 68 ? 14.406 -12.810 -5.304 1.00 79.00 68 MET A O 1
ATOM 563 N N . GLY A 1 69 ? 13.140 -13.541 -3.588 1.00 66.56 69 GLY A N 1
ATOM 564 C CA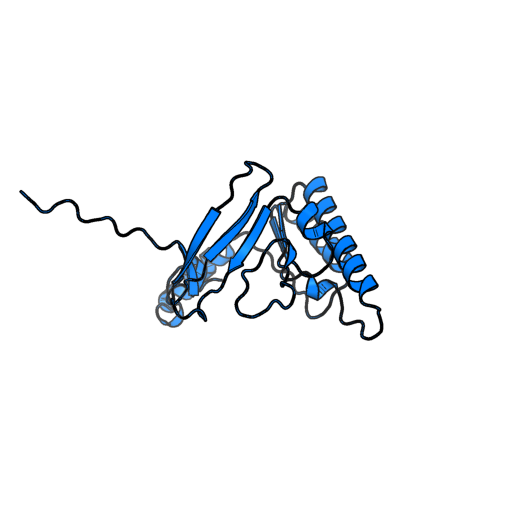 . GLY A 1 69 ? 14.037 -14.615 -3.163 1.00 66.56 69 GLY A CA 1
ATOM 565 C C . GLY A 1 69 ? 15.323 -14.124 -2.474 1.00 66.56 69 GLY A C 1
ATOM 566 O O . GL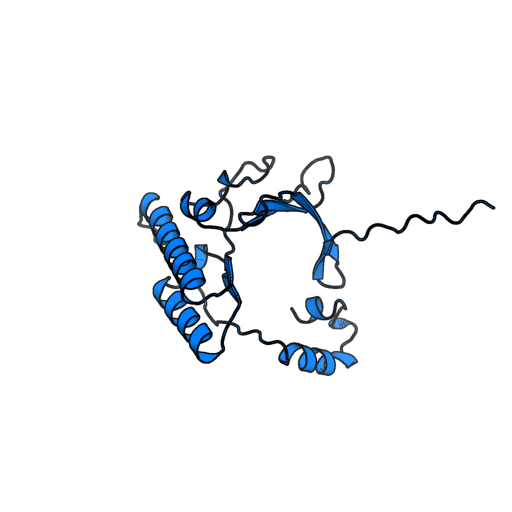Y A 1 69 ? 15.815 -13.025 -2.734 1.00 66.56 69 GLY A O 1
ATOM 567 N N . ILE A 1 70 ? 15.920 -14.953 -1.612 1.00 57.25 70 ILE A N 1
ATOM 568 C CA . ILE A 1 70 ? 17.313 -14.794 -1.161 1.00 57.25 70 ILE A CA 1
ATOM 569 C C . ILE A 1 70 ? 18.121 -15.764 -2.017 1.00 57.25 70 ILE A C 1
ATOM 571 O O . ILE A 1 70 ? 18.484 -16.850 -1.591 1.00 57.25 70 ILE A O 1
ATOM 575 N N . SER A 1 71 ? 18.344 -15.419 -3.282 1.00 51.28 71 SER A N 1
ATOM 576 C CA . SER A 1 71 ? 19.386 -16.102 -4.046 1.00 51.28 71 SER A CA 1
ATOM 577 C C . SER A 1 71 ? 20.727 -15.512 -3.606 1.00 51.28 71 SER A C 1
ATOM 579 O O . SER A 1 71 ? 21.039 -14.366 -3.956 1.00 51.28 71 SER A O 1
ATOM 581 N N . GLU A 1 72 ? 21.468 -16.270 -2.791 1.00 49.41 72 GLU A N 1
ATOM 582 C CA . GLU A 1 72 ? 22.814 -15.934 -2.294 1.00 49.41 72 GLU A CA 1
ATOM 583 C C . GLU A 1 72 ? 23.842 -15.776 -3.435 1.00 49.41 72 GLU A C 1
ATOM 585 O O . GLU A 1 72 ? 24.807 -15.037 -3.278 1.00 49.41 72 GLU A O 1
ATOM 590 N N . ASP A 1 73 ? 23.562 -16.322 -4.627 1.00 48.28 73 ASP A N 1
ATOM 591 C CA . ASP A 1 73 ? 24.505 -16.374 -5.760 1.00 48.28 73 ASP A CA 1
ATOM 592 C C . ASP A 1 73 ? 24.261 -15.371 -6.908 1.00 48.28 73 ASP A C 1
ATOM 594 O O . ASP A 1 73 ? 24.936 -15.415 -7.937 1.00 48.28 73 ASP A O 1
ATOM 598 N N . GLN A 1 74 ? 23.303 -14.447 -6.793 1.00 50.06 74 GLN A N 1
ATOM 599 C CA . GLN A 1 74 ? 22.940 -13.569 -7.916 1.00 50.06 74 GLN A CA 1
ATOM 600 C C . GLN A 1 74 ? 23.417 -12.128 -7.695 1.00 50.06 74 GLN A C 1
ATOM 602 O O . GLN A 1 74 ? 22.979 -11.437 -6.771 1.00 50.06 74 GLN A O 1
ATOM 607 N N . LYS A 1 75 ? 24.313 -11.677 -8.589 1.00 60.66 75 LYS A N 1
ATOM 608 C CA . LYS A 1 75 ? 24.814 -10.296 -8.716 1.00 60.66 75 LYS A CA 1
ATOM 609 C C . LYS A 1 75 ? 23.676 -9.292 -8.495 1.00 60.66 75 LYS A C 1
ATOM 611 O O . LYS A 1 75 ? 22.592 -9.469 -9.039 1.00 60.66 75 LYS A O 1
ATOM 616 N N . HIS A 1 76 ? 23.938 -8.197 -7.775 1.00 61.47 76 HIS A N 1
ATOM 617 C CA . HIS A 1 76 ? 22.964 -7.134 -7.461 1.00 61.47 76 HIS A CA 1
ATOM 618 C C . HIS A 1 76 ? 22.060 -6.694 -8.635 1.00 61.47 76 HIS A C 1
ATOM 620 O O . HIS A 1 76 ? 20.913 -6.315 -8.405 1.00 61.47 76 HIS A O 1
ATOM 626 N N . MET A 1 77 ? 22.546 -6.783 -9.879 1.00 61.50 77 MET A N 1
ATOM 627 C CA . MET A 1 77 ? 21.772 -6.507 -11.096 1.00 61.50 77 MET A CA 1
ATOM 628 C C . MET A 1 77 ? 20.521 -7.389 -11.259 1.00 61.50 77 MET A C 1
ATOM 630 O O . MET A 1 77 ? 19.475 -6.877 -11.651 1.00 61.50 77 MET A O 1
ATOM 634 N N . ASP A 1 78 ? 20.591 -8.680 -10.926 1.00 75.75 78 ASP A N 1
ATOM 635 C CA . ASP A 1 78 ? 19.475 -9.621 -11.110 1.00 75.75 78 ASP A CA 1
ATOM 636 C C . ASP A 1 78 ? 18.300 -9.295 -10.172 1.00 75.75 78 ASP A C 1
ATOM 638 O O . ASP A 1 78 ? 17.134 -9.413 -10.543 1.00 75.75 78 ASP A O 1
ATOM 642 N N . ARG A 1 79 ? 18.581 -8.774 -8.968 1.00 78.38 79 ARG A N 1
ATOM 643 C CA . ARG A 1 79 ? 17.528 -8.369 -8.020 1.00 78.38 79 ARG A CA 1
ATOM 644 C C . ARG A 1 79 ? 16.716 -7.183 -8.534 1.00 78.38 79 ARG A C 1
ATOM 646 O O . ARG A 1 79 ? 15.495 -7.198 -8.421 1.00 78.38 79 ARG A O 1
ATOM 653 N N . PHE A 1 80 ? 17.369 -6.166 -9.095 1.00 83.38 80 PHE A N 1
ATOM 654 C CA . PHE A 1 80 ? 16.657 -5.008 -9.647 1.00 83.38 80 PHE A CA 1
ATOM 655 C C . PHE A 1 80 ? 15.819 -5.401 -10.858 1.00 83.38 80 PHE A C 1
ATOM 657 O O . PHE A 1 80 ? 14.657 -5.016 -10.946 1.00 83.38 80 PHE A O 1
ATOM 664 N N . TRP A 1 81 ? 16.364 -6.250 -11.728 1.00 85.50 81 TRP A N 1
ATOM 665 C CA . TRP A 1 81 ? 15.614 -6.766 -12.864 1.00 85.50 81 TRP A CA 1
ATOM 666 C C . TRP A 1 81 ? 14.404 -7.611 -12.438 1.00 85.50 81 TRP A C 1
ATOM 668 O O . TRP A 1 81 ? 13.303 -7.397 -12.942 1.00 85.50 81 TRP A O 1
ATOM 678 N N . LYS A 1 82 ? 14.555 -8.507 -11.452 1.00 86.94 82 LYS A N 1
ATOM 679 C CA . LYS A 1 82 ? 13.433 -9.271 -10.874 1.00 86.94 82 LYS A CA 1
ATOM 680 C C . LYS A 1 82 ? 12.342 -8.364 -10.323 1.00 86.94 82 LYS A C 1
ATOM 682 O O . LYS A 1 82 ? 11.162 -8.611 -10.561 1.00 86.94 82 LYS A O 1
ATOM 687 N N . GLN A 1 83 ? 12.724 -7.301 -9.621 1.00 89.69 83 GLN A N 1
ATOM 688 C CA . GLN A 1 83 ? 11.758 -6.321 -9.146 1.00 89.69 83 GLN A CA 1
ATOM 689 C C . GLN A 1 83 ? 11.029 -5.644 -10.310 1.00 89.69 83 GLN A C 1
ATOM 691 O O . GLN A 1 83 ? 9.806 -5.565 -10.293 1.00 89.69 83 GLN A O 1
ATOM 696 N N . ASP A 1 84 ? 11.747 -5.222 -11.349 1.00 90.94 84 ASP A N 1
ATOM 697 C CA . ASP A 1 84 ? 11.150 -4.598 -12.531 1.00 90.94 84 ASP A CA 1
ATOM 698 C C . ASP A 1 84 ? 10.172 -5.532 -13.265 1.00 90.94 84 ASP A C 1
ATOM 700 O O . ASP A 1 84 ? 9.177 -5.066 -13.832 1.00 90.94 84 ASP A O 1
ATOM 704 N N . VAL A 1 85 ? 10.430 -6.844 -13.249 1.00 91.56 85 VAL A N 1
ATOM 705 C CA . VAL A 1 85 ? 9.506 -7.871 -13.757 1.00 91.56 85 VAL A CA 1
ATOM 706 C C . VAL A 1 85 ? 8.252 -7.951 -12.885 1.00 91.56 85 VAL A C 1
ATOM 708 O O . VAL A 1 85 ? 7.146 -7.941 -13.423 1.00 91.56 85 VAL A O 1
ATOM 711 N N . ILE A 1 86 ? 8.404 -7.965 -11.556 1.00 93.38 86 ILE A N 1
ATOM 712 C CA . ILE A 1 86 ? 7.278 -7.968 -10.607 1.00 93.38 86 ILE A CA 1
ATOM 713 C C . ILE A 1 86 ? 6.398 -6.726 -10.806 1.00 93.38 86 ILE A C 1
ATOM 715 O O . ILE A 1 86 ? 5.186 -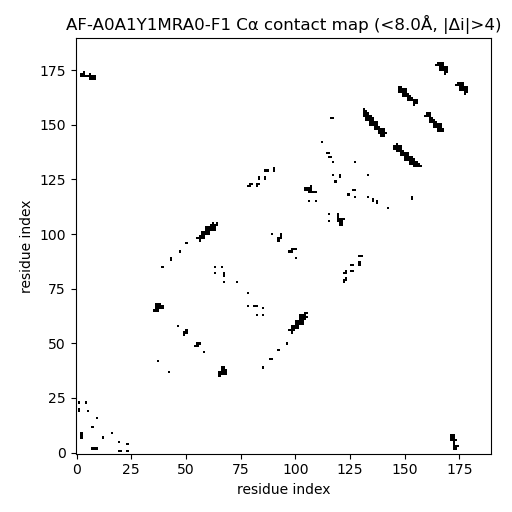6.848 -10.980 1.00 93.38 86 ILE A O 1
ATOM 719 N N . ILE A 1 87 ? 7.00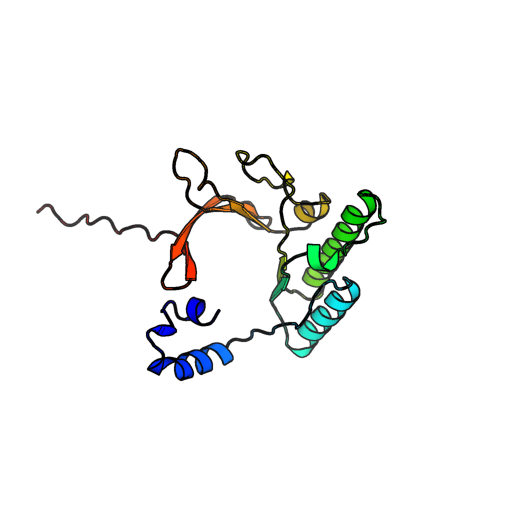2 -5.534 -10.848 1.00 95.12 87 ILE A N 1
ATOM 720 C CA . ILE A 1 87 ? 6.281 -4.272 -11.066 1.00 95.12 87 ILE A CA 1
ATOM 721 C C . ILE A 1 87 ? 5.535 -4.291 -12.404 1.00 95.12 87 ILE A C 1
ATOM 723 O O . ILE A 1 87 ? 4.365 -3.913 -12.459 1.00 95.12 87 ILE A O 1
ATOM 727 N N . ALA A 1 88 ? 6.176 -4.761 -13.478 1.00 95.25 88 ALA A N 1
ATOM 728 C CA . ALA A 1 88 ? 5.538 -4.844 -14.789 1.00 95.25 88 ALA A CA 1
ATOM 729 C C . ALA A 1 88 ? 4.338 -5.802 -14.800 1.00 95.25 88 ALA A C 1
ATOM 731 O O . ALA A 1 88 ? 3.307 -5.481 -15.395 1.00 95.25 88 ALA A O 1
ATOM 732 N N . ALA A 1 89 ? 4.455 -6.952 -14.128 1.00 95.88 89 ALA A N 1
ATOM 733 C CA . ALA A 1 89 ? 3.372 -7.922 -14.017 1.00 95.88 89 ALA A CA 1
ATOM 734 C C . ALA A 1 89 ? 2.155 -7.312 -13.306 1.00 95.88 89 ALA A C 1
ATOM 736 O O . ALA A 1 89 ? 1.055 -7.321 -13.861 1.00 95.88 89 ALA A O 1
ATOM 737 N N . PHE A 1 90 ? 2.360 -6.686 -12.142 1.00 97.06 90 PHE A N 1
ATOM 738 C CA . PHE A 1 90 ? 1.274 -6.044 -11.399 1.00 97.06 90 PHE A CA 1
ATOM 739 C C . PHE A 1 90 ? 0.685 -4.831 -12.121 1.00 97.06 90 PHE A C 1
ATOM 741 O O . PHE A 1 90 ? -0.531 -4.654 -12.103 1.00 97.06 90 PHE A O 1
ATOM 748 N N . ARG A 1 91 ? 1.500 -4.025 -12.814 1.00 97.19 91 ARG A N 1
ATOM 749 C CA . ARG A 1 91 ? 0.996 -2.910 -13.632 1.00 97.19 91 ARG A CA 1
ATOM 750 C C . ARG A 1 91 ? 0.093 -3.402 -14.762 1.00 97.19 91 ARG A C 1
ATOM 752 O O . ARG A 1 91 ? -0.989 -2.850 -14.985 1.00 97.19 91 ARG A O 1
ATOM 759 N N . SER A 1 92 ? 0.534 -4.446 -15.463 1.00 97.31 92 SER A N 1
ATOM 760 C CA . SER A 1 92 ? -0.240 -5.078 -16.530 1.00 97.31 92 SER A CA 1
ATOM 761 C C . SER A 1 92 ? -1.537 -5.677 -15.988 1.00 97.31 92 SER A C 1
ATOM 763 O O . SER A 1 92 ? -2.591 -5.484 -16.589 1.00 97.31 92 SER A O 1
ATOM 765 N N . PHE A 1 93 ? -1.479 -6.368 -14.849 1.00 97.75 93 PHE A N 1
ATOM 766 C CA . PHE A 1 93 ? -2.654 -6.918 -14.178 1.00 97.75 93 PHE A CA 1
ATOM 767 C C . PHE A 1 93 ? -3.655 -5.825 -13.792 1.00 97.75 93 PHE A C 1
ATOM 769 O O . PHE A 1 93 ? -4.808 -5.903 -14.209 1.00 97.75 93 PHE A O 1
ATOM 776 N N . ALA A 1 94 ? -3.206 -4.775 -13.097 1.00 97.69 94 ALA A N 1
ATOM 777 C CA . ALA A 1 94 ? -4.054 -3.659 -12.682 1.00 97.69 94 ALA A CA 1
ATOM 778 C C . ALA A 1 94 ? -4.804 -3.044 -13.874 1.00 97.69 94 ALA A C 1
ATOM 780 O O . ALA A 1 94 ? -6.013 -2.836 -13.817 1.00 97.69 94 ALA A O 1
ATOM 781 N N . THR A 1 95 ? -4.094 -2.843 -14.990 1.00 96.12 95 THR A N 1
ATOM 782 C CA . THR A 1 95 ? -4.659 -2.263 -16.217 1.00 96.12 95 THR A CA 1
ATOM 783 C C . THR A 1 95 ? -5.642 -3.211 -16.907 1.00 96.12 95 THR A C 1
ATOM 785 O O . THR A 1 95 ? -6.730 -2.797 -17.292 1.00 96.12 95 THR A O 1
ATOM 788 N N . ARG A 1 96 ? -5.281 -4.490 -17.083 1.00 97.19 96 ARG A N 1
ATOM 789 C CA . ARG A 1 96 ? -6.108 -5.458 -17.830 1.00 97.19 96 ARG A CA 1
ATOM 790 C C . ARG A 1 96 ? -7.344 -5.902 -17.062 1.00 97.19 96 ARG A C 1
ATOM 792 O O . ARG A 1 96 ? -8.356 -6.210 -17.681 1.00 97.19 96 ARG A O 1
ATOM 799 N N . LYS A 1 97 ? -7.234 -6.001 -15.739 1.00 96.38 97 LYS A N 1
ATOM 800 C CA . LYS A 1 97 ? -8.300 -6.490 -14.862 1.00 96.38 97 LYS A CA 1
ATOM 801 C C . LYS A 1 97 ? -9.097 -5.373 -14.203 1.00 96.38 97 LYS A C 1
ATOM 803 O O . LYS A 1 97 ? -10.025 -5.676 -13.470 1.00 96.38 97 LYS A O 1
ATOM 808 N N . ASN A 1 98 ? -8.741 -4.111 -14.460 1.00 95.50 98 ASN A N 1
ATOM 809 C CA . ASN A 1 98 ? -9.322 -2.951 -13.786 1.00 95.50 98 ASN A CA 1
ATOM 810 C C . ASN A 1 98 ? -9.325 -3.120 -12.253 1.00 95.50 98 ASN A C 1
ATOM 812 O O . ASN A 1 98 ? -10.319 -2.868 -11.579 1.00 95.50 98 ASN A O 1
ATOM 816 N N . CYS A 1 99 ? -8.206 -3.606 -11.715 1.00 97.25 99 CYS A N 1
ATOM 817 C CA . CYS A 1 99 ? -8.047 -3.898 -10.296 1.00 97.25 99 CYS A CA 1
ATOM 818 C C . CYS A 1 99 ? -7.059 -2.907 -9.683 1.00 97.25 99 CYS A C 1
ATOM 820 O O . CYS A 1 99 ? -5.968 -2.688 -10.217 1.00 97.25 99 CYS A O 1
ATOM 822 N N . HIS A 1 100 ? -7.403 -2.341 -8.530 1.00 97.94 100 HIS A N 1
ATOM 823 C CA . HIS A 1 100 ? -6.469 -1.527 -7.766 1.00 97.94 100 HIS A CA 1
ATOM 824 C C . HIS A 1 100 ? -5.396 -2.429 -7.145 1.00 97.94 100 HIS A C 1
ATOM 826 O O . HIS A 1 100 ? -5.698 -3.499 -6.618 1.00 97.94 100 HIS A O 1
ATOM 832 N N . VAL A 1 101 ? -4.134 -2.008 -7.206 1.00 98.00 101 VAL A N 1
ATOM 833 C CA . VAL A 1 101 ? -3.011 -2.738 -6.615 1.00 98.00 101 VAL A CA 1
ATOM 834 C C . VAL A 1 101 ? -2.264 -1.819 -5.660 1.00 98.00 101 VAL A C 1
ATOM 836 O O . VAL A 1 101 ? -1.759 -0.771 -6.062 1.00 98.00 101 VAL A O 1
ATOM 839 N N . THR A 1 102 ? -2.161 -2.226 -4.397 1.00 97.69 102 THR A N 1
ATOM 840 C CA . THR A 1 102 ? -1.296 -1.585 -3.402 1.00 97.69 102 THR A CA 1
ATOM 841 C C . THR A 1 102 ? -0.108 -2.482 -3.118 1.00 97.69 102 THR A C 1
ATOM 843 O O . THR A 1 102 ? -0.262 -3.654 -2.786 1.00 97.69 102 THR A O 1
ATOM 846 N N . LEU A 1 103 ? 1.085 -1.914 -3.244 1.00 95.44 103 LEU A N 1
ATOM 847 C CA . LEU A 1 103 ? 2.334 -2.644 -3.150 1.00 95.44 103 LEU A CA 1
ATOM 848 C C . LEU A 1 103 ? 3.214 -2.037 -2.061 1.00 95.44 103 LEU A C 1
ATOM 850 O O . LEU A 1 103 ? 3.566 -0.860 -2.139 1.00 95.44 103 LEU A O 1
ATOM 854 N N . VAL A 1 104 ? 3.586 -2.840 -1.067 1.00 94.56 104 VAL A N 1
ATOM 855 C CA . VAL A 1 104 ? 4.514 -2.421 -0.012 1.00 94.56 104 VAL A CA 1
ATOM 856 C C . VAL A 1 104 ? 5.941 -2.722 -0.458 1.00 94.56 104 VAL A C 1
ATOM 858 O O . VAL A 1 104 ? 6.273 -3.845 -0.847 1.00 94.56 104 VAL A O 1
ATOM 861 N N . ILE A 1 105 ? 6.796 -1.700 -0.414 1.00 91.69 105 ILE A N 1
ATOM 862 C CA . ILE A 1 105 ? 8.213 -1.795 -0.764 1.00 91.69 105 ILE A CA 1
ATOM 863 C C . ILE A 1 105 ? 9.018 -1.185 0.376 1.00 91.69 105 ILE A C 1
ATOM 865 O O . ILE A 1 105 ? 8.865 -0.005 0.685 1.00 91.69 105 ILE A O 1
ATOM 869 N N . HIS A 1 106 ? 9.909 -1.969 0.981 1.00 88.69 106 HIS A N 1
ATOM 870 C CA . HIS A 1 106 ? 10.878 -1.407 1.920 1.00 88.69 106 HIS A CA 1
ATOM 871 C C . HIS A 1 106 ? 11.851 -0.445 1.222 1.00 88.69 106 HIS A C 1
ATOM 873 O O . HIS A 1 106 ? 12.280 -0.727 0.098 1.00 88.69 106 HIS A O 1
ATOM 879 N N . PRO A 1 107 ? 12.239 0.660 1.876 1.00 87.56 107 PRO A N 1
ATOM 880 C CA . PRO A 1 107 ? 13.229 1.577 1.333 1.00 87.56 107 PRO A CA 1
ATOM 881 C C . PRO A 1 107 ? 14.634 0.955 1.320 1.00 87.56 107 PRO A C 1
ATOM 883 O O . PRO A 1 107 ? 14.909 -0.062 1.966 1.00 87.56 107 PRO A O 1
ATOM 886 N N . ARG A 1 108 ? 15.552 1.580 0.579 1.00 82.44 108 ARG A N 1
ATOM 887 C CA . ARG A 1 108 ? 16.994 1.351 0.736 1.00 82.44 108 ARG A CA 1
ATOM 888 C C . ARG A 1 108 ? 17.422 1.818 2.128 1.00 82.44 108 ARG A C 1
ATOM 890 O O . ARG A 1 108 ? 16.758 2.645 2.743 1.00 82.44 108 ARG A O 1
ATOM 897 N N . LYS A 1 109 ? 18.545 1.288 2.621 1.00 76.25 109 LYS A N 1
ATOM 898 C CA . LYS A 1 109 ? 19.175 1.827 3.830 1.00 76.25 109 LYS A CA 1
ATOM 899 C C . LYS A 1 109 ? 19.642 3.252 3.532 1.00 76.25 109 LYS A C 1
ATOM 901 O O . LYS A 1 109 ? 20.613 3.423 2.800 1.00 76.25 109 LYS A O 1
ATOM 906 N N . GLU A 1 110 ? 18.935 4.225 4.081 1.00 73.31 110 GLU A N 1
ATOM 907 C CA . GLU A 1 110 ? 19.348 5.626 4.136 1.00 73.31 110 GLU A CA 1
ATOM 908 C C . GLU A 1 110 ? 20.052 5.896 5.471 1.00 73.31 110 GLU A C 1
ATOM 910 O O . GLU A 1 110 ? 20.054 5.047 6.369 1.00 73.31 110 GLU A O 1
ATOM 915 N N . ARG A 1 111 ? 20.683 7.064 5.608 1.00 73.38 111 ARG A N 1
ATOM 916 C CA . ARG A 1 111 ? 21.206 7.507 6.907 1.00 73.38 111 ARG A CA 1
ATOM 917 C C . ARG A 1 111 ? 20.028 7.842 7.822 1.00 73.38 111 ARG A C 1
ATOM 919 O O . ARG A 1 111 ? 19.040 8.398 7.361 1.00 73.38 111 ARG A O 1
ATOM 926 N N . ASP A 1 112 ? 20.163 7.579 9.120 1.00 68.06 112 ASP A N 1
ATOM 927 C CA . ASP A 1 112 ? 19.060 7.669 10.098 1.00 68.06 112 ASP A CA 1
ATOM 928 C C . ASP A 1 112 ? 18.390 9.056 10.215 1.00 68.06 112 ASP A C 1
ATOM 930 O O . ASP A 1 112 ? 17.316 9.178 10.801 1.00 68.06 112 ASP A O 1
ATOM 934 N N . LEU A 1 113 ? 19.024 10.109 9.693 1.00 71.38 113 LEU A N 1
ATOM 935 C CA . LEU A 1 113 ? 18.541 11.491 9.756 1.00 71.38 113 LEU A CA 1
ATOM 936 C C . LEU A 1 113 ? 17.908 11.983 8.449 1.00 71.38 113 LEU A C 1
ATOM 938 O O . LEU A 1 113 ? 17.264 13.034 8.458 1.00 71.38 113 LEU A O 1
ATOM 942 N N . ASP A 1 114 ? 18.099 11.260 7.346 1.00 80.94 114 ASP A N 1
ATOM 943 C CA . ASP A 1 114 ? 17.634 11.692 6.032 1.00 80.94 114 ASP A CA 1
ATOM 944 C C . ASP A 1 114 ? 16.175 11.264 5.821 1.00 80.94 114 ASP A C 1
ATOM 946 O O . ASP A 1 114 ? 15.772 10.139 6.123 1.00 80.94 114 ASP A O 1
ATOM 950 N N . GLU A 1 115 ? 15.356 12.177 5.298 1.00 85.00 115 GLU A N 1
ATOM 951 C CA . GLU A 1 115 ? 13.978 11.853 4.935 1.00 85.00 115 GLU A CA 1
ATOM 952 C C . GLU A 1 115 ? 13.944 10.914 3.731 1.00 85.00 115 GLU A C 1
ATOM 954 O O . GLU A 1 115 ? 14.665 11.103 2.747 1.00 85.00 115 GLU A O 1
ATOM 959 N N . LEU A 1 116 ? 13.039 9.934 3.769 1.00 90.38 116 LEU A N 1
ATOM 960 C CA . LEU A 1 116 ? 12.819 9.062 2.624 1.00 90.38 116 LEU A CA 1
ATOM 961 C C . LEU A 1 116 ? 12.270 9.875 1.448 1.00 90.38 116 LEU A C 1
ATOM 963 O O . LEU A 1 116 ? 11.352 10.680 1.595 1.00 90.38 116 LEU A O 1
ATOM 967 N N . THR A 1 117 ? 12.790 9.628 0.256 1.00 89.94 117 THR A N 1
ATOM 968 C CA . THR A 1 117 ? 12.275 10.236 -0.977 1.00 89.94 117 THR A CA 1
ATOM 969 C C . THR A 1 117 ? 11.827 9.153 -1.951 1.00 89.94 117 THR A C 1
ATOM 971 O O . THR A 1 117 ? 11.997 7.958 -1.708 1.00 89.94 117 THR A O 1
ATOM 974 N N . THR A 1 118 ? 11.286 9.545 -3.104 1.00 88.00 118 THR A N 1
ATOM 975 C CA . THR A 1 118 ? 11.005 8.602 -4.201 1.00 88.00 118 THR A CA 1
ATOM 976 C C . THR A 1 118 ? 12.260 7.861 -4.678 1.00 88.00 118 THR A C 1
ATOM 978 O O . THR A 1 118 ? 12.149 6.746 -5.183 1.00 88.00 118 THR A O 1
ATOM 981 N N . ASN A 1 119 ? 13.450 8.436 -4.470 1.00 87.31 119 ASN A N 1
ATOM 982 C CA . ASN A 1 119 ? 14.733 7.801 -4.780 1.00 87.31 119 ASN A CA 1
ATOM 983 C C . ASN A 1 119 ? 15.158 6.768 -3.726 1.00 87.31 119 ASN A C 1
ATOM 985 O O . ASN A 1 119 ? 15.974 5.896 -4.018 1.00 87.31 119 ASN A O 1
ATOM 989 N N . SER A 1 120 ? 14.575 6.829 -2.527 1.00 87.62 120 SER A N 1
ATOM 990 C CA . SER A 1 120 ? 14.839 5.883 -1.440 1.00 87.62 120 SER A CA 1
ATOM 991 C C . SER A 1 120 ? 14.095 4.559 -1.620 1.00 87.62 120 SER A C 1
ATOM 993 O O . SER A 1 120 ? 14.306 3.627 -0.848 1.00 87.62 120 SER A O 1
ATOM 995 N N . ILE A 1 121 ? 13.240 4.428 -2.641 1.00 85.44 121 ILE A N 1
ATOM 996 C CA . ILE A 1 121 ? 12.583 3.161 -2.978 1.00 85.44 121 ILE A CA 1
ATOM 997 C C . ILE A 1 121 ? 13.660 2.123 -3.337 1.00 85.44 121 ILE A C 1
ATOM 999 O O . ILE A 1 121 ? 14.542 2.353 -4.173 1.00 85.44 121 ILE A O 1
ATOM 1003 N N . PHE A 1 122 ? 13.621 0.964 -2.671 1.00 80.00 122 PHE A N 1
ATOM 1004 C CA . PHE A 1 122 ? 14.570 -0.107 -2.952 1.00 80.00 122 PHE A CA 1
ATOM 1005 C C . PHE A 1 122 ? 14.365 -0.651 -4.359 1.00 80.00 122 PHE A C 1
ATOM 1007 O O . PHE A 1 122 ? 13.261 -1.036 -4.718 1.00 80.00 122 PHE A O 1
ATOM 1014 N N . GLY A 1 123 ? 15.467 -0.708 -5.103 1.00 77.19 123 GLY A N 1
ATOM 1015 C CA . GLY A 1 123 ? 15.586 -1.285 -6.433 1.00 77.19 123 GLY A CA 1
ATOM 1016 C C . GLY A 1 123 ? 15.301 -0.358 -7.614 1.00 77.19 123 GLY A C 1
ATOM 1017 O O . GLY A 1 123 ? 15.686 0.808 -7.561 1.00 77.19 123 GLY A O 1
ATOM 1018 N N . GLY A 1 124 ? 14.826 -0.890 -8.738 1.00 75.75 124 GLY A N 1
ATOM 1019 C CA . GLY A 1 124 ? 14.813 -0.166 -10.016 1.00 75.75 124 GLY A CA 1
ATOM 1020 C C . GLY A 1 124 ? 13.968 1.117 -9.992 1.00 75.75 124 GLY A C 1
ATOM 1021 O O . GLY A 1 124 ? 13.057 1.271 -9.181 1.00 75.75 124 GLY A O 1
ATOM 1022 N N . ALA A 1 125 ? 14.219 2.038 -10.932 1.00 85.81 125 ALA A N 1
ATOM 1023 C CA . ALA A 1 125 ? 13.386 3.239 -11.103 1.00 85.81 125 ALA A CA 1
ATOM 1024 C C . ALA A 1 125 ? 11.964 2.910 -11.603 1.00 85.81 125 ALA A C 1
ATOM 1026 O O . ALA A 1 125 ? 11.080 3.765 -11.597 1.00 85.81 125 ALA A O 1
ATOM 1027 N N . LYS A 1 126 ? 11.718 1.667 -12.028 1.00 90.81 126 LYS A N 1
ATOM 1028 C CA . LYS A 1 126 ? 10.441 1.250 -12.600 1.00 90.81 126 LYS A CA 1
ATOM 1029 C C . LYS A 1 126 ? 9.296 1.332 -11.599 1.00 90.81 126 LYS A C 1
ATOM 1031 O O . LYS A 1 126 ? 8.210 1.753 -11.971 1.00 90.81 126 LYS A O 1
ATOM 1036 N N . ALA A 1 127 ? 9.538 1.001 -10.328 1.00 91.56 127 ALA A N 1
ATOM 1037 C CA . ALA A 1 127 ? 8.517 1.105 -9.286 1.00 91.56 127 ALA A CA 1
ATOM 1038 C C . ALA A 1 127 ? 7.980 2.541 -9.162 1.00 91.56 127 ALA A C 1
ATOM 1040 O O . ALA A 1 127 ? 6.770 2.755 -9.182 1.00 91.56 127 ALA A O 1
ATOM 1041 N N . SER A 1 128 ? 8.870 3.537 -9.104 1.00 92.38 128 SER A N 1
ATOM 1042 C CA . SER A 1 128 ? 8.469 4.942 -8.993 1.00 92.38 128 SER A CA 1
ATOM 1043 C C . SER A 1 128 ? 7.881 5.499 -10.293 1.00 92.38 128 SER A C 1
ATOM 1045 O O . SER A 1 128 ? 7.005 6.368 -10.249 1.00 92.38 128 SER A O 1
ATOM 1047 N N . GLN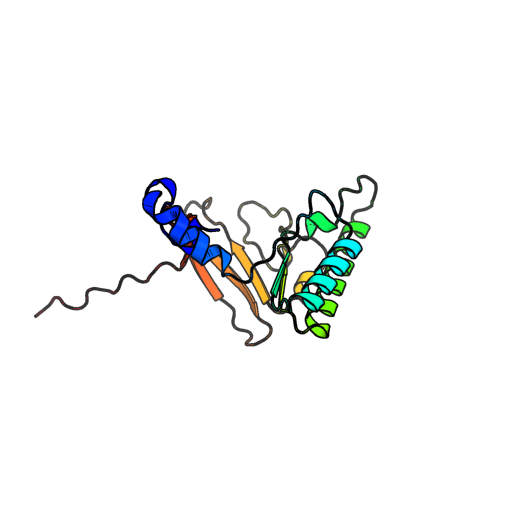 A 1 129 ? 8.312 4.998 -11.452 1.00 92.56 129 GLN A N 1
ATOM 1048 C CA . GLN A 1 129 ? 7.787 5.404 -12.757 1.00 92.56 129 GLN A CA 1
ATOM 1049 C C . GLN A 1 129 ? 6.384 4.844 -13.023 1.00 92.56 129 GLN A C 1
ATOM 1051 O O . GLN A 1 129 ? 5.491 5.618 -13.374 1.00 92.56 129 GLN A O 1
ATOM 1056 N N . GLU A 1 130 ? 6.173 3.544 -12.812 1.00 95.06 130 GLU A N 1
ATOM 1057 C CA . GLU A 1 130 ? 4.916 2.841 -13.110 1.00 95.06 130 GLU A CA 1
ATOM 1058 C C . GLU A 1 130 ? 3.811 3.129 -12.094 1.00 95.06 130 GLU A C 1
ATOM 1060 O O . GLU A 1 130 ? 2.637 3.148 -12.461 1.00 95.06 130 GLU A O 1
ATOM 1065 N N . ALA A 1 131 ? 4.163 3.398 -10.832 1.00 95.56 131 ALA A N 1
ATOM 1066 C CA . ALA A 1 131 ? 3.177 3.717 -9.806 1.00 95.56 131 ALA A CA 1
ATOM 1067 C C . ALA A 1 131 ? 2.364 4.968 -10.175 1.00 95.56 131 ALA A C 1
ATOM 1069 O O . ALA A 1 131 ? 2.915 5.980 -10.624 1.00 95.56 131 ALA A O 1
ATOM 1070 N N . ASP A 1 132 ? 1.052 4.919 -9.957 1.00 97.06 132 ASP A N 1
ATOM 1071 C CA . ASP A 1 132 ? 0.185 6.094 -10.083 1.00 97.06 132 ASP A CA 1
ATOM 1072 C C . 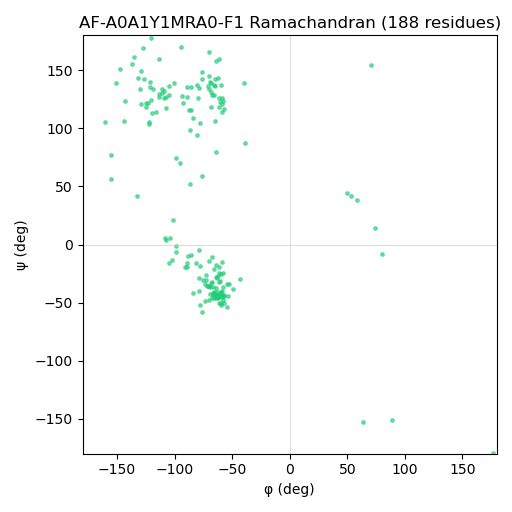ASP A 1 132 ? 0.301 6.987 -8.847 1.00 97.06 132 ASP A C 1
ATOM 1074 O O . ASP A 1 132 ? 0.406 8.205 -8.969 1.00 97.06 132 ASP A O 1
ATOM 1078 N N . ASN A 1 133 ? 0.384 6.371 -7.667 1.00 96.88 133 ASN A N 1
ATOM 1079 C CA . ASN A 1 133 ? 0.541 7.052 -6.390 1.00 96.88 133 ASN A CA 1
ATOM 1080 C C . ASN A 1 133 ? 1.747 6.496 -5.633 1.00 96.88 133 ASN A C 1
ATOM 1082 O O . ASN A 1 133 ? 1.991 5.290 -5.651 1.00 96.88 133 ASN A O 1
ATOM 1086 N N . ILE A 1 134 ? 2.485 7.367 -4.946 1.00 96.88 134 ILE A N 1
ATOM 1087 C CA . ILE A 1 134 ? 3.561 6.970 -4.031 1.00 96.88 134 ILE A CA 1
ATOM 1088 C C . ILE A 1 134 ? 3.269 7.602 -2.681 1.00 96.88 134 ILE A C 1
ATOM 1090 O O . ILE A 1 134 ? 3.235 8.828 -2.553 1.00 96.88 134 ILE A O 1
ATOM 1094 N N . LEU A 1 135 ? 3.081 6.744 -1.684 1.00 96.38 135 LEU A N 1
ATOM 1095 C CA . LEU A 1 135 ? 2.857 7.119 -0.298 1.00 96.38 135 LEU A CA 1
ATOM 1096 C C . LEU A 1 135 ? 4.057 6.663 0.531 1.00 96.38 135 LEU A C 1
ATOM 1098 O O . LEU A 1 135 ? 4.468 5.508 0.438 1.00 96.38 135 LEU A O 1
ATOM 1102 N N . ILE A 1 136 ? 4.617 7.564 1.333 1.00 95.19 136 ILE A N 1
ATOM 1103 C CA . ILE A 1 136 ? 5.789 7.297 2.170 1.00 95.19 136 ILE A CA 1
ATOM 1104 C C . ILE A 1 136 ? 5.402 7.535 3.626 1.00 95.19 136 ILE A C 1
ATOM 1106 O O . ILE A 1 136 ? 4.946 8.620 3.980 1.00 95.19 136 ILE A O 1
ATOM 1110 N N . ILE A 1 137 ? 5.587 6.530 4.480 1.00 93.06 137 ILE A N 1
ATOM 1111 C CA . ILE A 1 137 ? 5.457 6.698 5.930 1.00 93.06 137 ILE A CA 1
ATOM 1112 C C . ILE A 1 137 ? 6.815 7.140 6.467 1.00 93.06 137 ILE A C 1
ATOM 1114 O O . ILE A 1 137 ? 7.787 6.391 6.398 1.00 93.06 137 ILE A O 1
ATOM 1118 N N . GLN A 1 138 ? 6.867 8.351 7.007 1.00 90.69 138 GLN A N 1
ATOM 1119 C CA . GLN A 1 138 ? 8.068 8.948 7.582 1.00 90.69 138 GLN A CA 1
ATOM 1120 C C . GLN A 1 138 ? 8.023 8.834 9.106 1.00 90.69 138 GLN A C 1
ATOM 1122 O O . GLN A 1 138 ? 6.978 9.059 9.729 1.00 90.69 138 GLN A O 1
ATOM 1127 N N . ASP A 1 139 ? 9.162 8.515 9.718 1.00 85.75 139 ASP A N 1
ATOM 1128 C CA . ASP A 1 139 ? 9.324 8.476 11.169 1.00 85.75 139 ASP A CA 1
ATOM 1129 C C . ASP A 1 139 ? 10.437 9.424 11.614 1.00 85.75 139 ASP A C 1
ATOM 1131 O O . ASP A 1 139 ? 11.616 9.132 11.466 1.00 85.75 139 ASP A O 1
ATOM 1135 N N . LYS A 1 140 ? 10.044 10.558 12.198 1.00 78.25 140 LYS A N 1
ATOM 1136 C CA . LYS A 1 140 ? 10.965 11.529 12.800 1.00 78.25 140 LYS A CA 1
ATOM 1137 C C . LYS A 1 140 ? 11.019 11.417 14.327 1.00 78.25 140 LYS A C 1
ATOM 1139 O O . LYS A 1 140 ? 11.390 12.366 15.010 1.00 78.25 140 LYS A O 1
ATOM 1144 N N . SER A 1 141 ? 10.636 10.281 14.907 1.00 66.00 141 SER A N 1
ATOM 1145 C CA . SER A 1 141 ? 10.632 10.122 16.370 1.00 66.00 141 SER A CA 1
ATOM 1146 C C . SER A 1 141 ? 12.019 10.279 17.010 1.00 66.00 141 SER A C 1
ATOM 1148 O O . SER A 1 141 ? 12.098 10.661 18.178 1.00 66.00 141 SER A O 1
ATOM 1150 N N . LEU A 1 142 ? 13.090 10.040 16.243 1.00 60.81 142 LEU A N 1
ATOM 1151 C CA . LEU A 1 142 ? 14.489 10.144 16.668 1.00 60.81 142 LEU A CA 1
ATOM 1152 C C . LEU A 1 142 ? 15.077 11.563 16.560 1.00 60.81 142 LEU A C 1
ATOM 1154 O O . LEU A 1 142 ? 16.173 11.797 17.069 1.00 60.81 142 LEU A O 1
ATOM 1158 N N . THR A 1 143 ? 14.386 12.530 15.940 1.00 63.38 143 THR A N 1
ATOM 1159 C CA . THR A 1 143 ? 14.888 13.912 15.894 1.00 63.38 143 THR A CA 1
ATOM 1160 C C . THR A 1 143 ? 14.684 14.624 17.242 1.00 63.38 143 THR A C 1
ATOM 1162 O O . THR A 1 143 ? 13.637 14.442 17.869 1.00 63.38 143 THR A O 1
ATOM 1165 N N . PRO A 1 144 ? 15.629 15.483 17.691 1.00 55.41 144 PRO A N 1
ATOM 1166 C CA . PRO A 1 144 ? 15.555 16.183 18.986 1.00 55.41 144 PRO A CA 1
ATOM 1167 C C . PRO A 1 144 ? 14.255 16.975 19.179 1.00 55.41 144 PRO A C 1
ATOM 1169 O O . PRO A 1 144 ? 13.698 17.056 20.273 1.00 55.41 144 PRO A O 1
ATOM 1172 N N . GLN A 1 145 ? 13.730 17.518 18.082 1.00 56.31 145 GLN A N 1
ATOM 1173 C CA . GLN A 1 145 ? 12.348 17.959 17.974 1.00 56.31 145 GLN A CA 1
ATOM 1174 C C . GLN A 1 145 ? 11.513 16.711 17.704 1.00 56.31 145 GLN A C 1
ATOM 1176 O O . GLN A 1 145 ? 11.434 16.289 16.555 1.00 56.31 145 GLN A O 1
ATOM 1181 N N . ARG A 1 146 ? 10.969 16.102 18.766 1.00 55.34 146 ARG A N 1
ATOM 1182 C CA . ARG A 1 146 ? 10.142 14.879 18.774 1.00 55.34 146 ARG A CA 1
ATOM 1183 C C . ARG A 1 146 ? 9.180 14.842 17.575 1.00 55.34 146 ARG A C 1
ATOM 1185 O O . ARG A 1 146 ? 8.053 15.343 17.641 1.00 55.34 146 ARG A O 1
ATOM 1192 N N . GLY A 1 147 ? 9.649 14.311 16.454 1.00 60.19 147 GLY A N 1
ATOM 1193 C CA . GLY A 1 147 ? 8.950 14.411 15.188 1.00 60.19 147 GLY A CA 1
ATOM 1194 C C . GLY A 1 147 ? 7.824 13.397 15.172 1.00 60.19 147 GLY A C 1
ATOM 1195 O O . GLY A 1 147 ? 7.985 12.253 15.596 1.00 60.19 147 GLY A O 1
ATOM 1196 N N . LYS A 1 148 ? 6.641 13.820 14.735 1.00 77.75 148 LYS A N 1
ATOM 1197 C CA . LYS A 1 148 ? 5.492 12.918 14.615 1.00 77.75 148 LYS A CA 1
ATOM 1198 C C . LYS A 1 148 ? 5.664 12.047 13.377 1.00 77.75 148 LYS A C 1
ATOM 1200 O O . LYS A 1 148 ? 6.226 12.512 12.390 1.00 77.75 148 LYS A O 1
ATOM 1205 N N . LYS A 1 149 ? 5.154 10.814 13.413 1.00 89.19 149 LYS A N 1
ATOM 1206 C CA . LYS A 1 149 ? 5.000 10.004 12.199 1.00 89.19 149 LYS A CA 1
ATOM 1207 C C . LYS A 1 149 ? 4.034 10.712 11.251 1.00 89.19 149 LYS A C 1
ATOM 1209 O O . LYS A 1 149 ? 3.070 11.338 11.699 1.00 89.19 149 LYS A O 1
ATOM 1214 N N . TYR A 1 150 ? 4.281 10.635 9.954 1.00 91.94 150 TYR A N 1
ATOM 1215 C CA . TYR A 1 150 ? 3.377 11.201 8.957 1.00 91.94 150 TYR A CA 1
ATOM 1216 C C . TYR A 1 150 ? 3.382 10.387 7.671 1.00 91.94 150 TYR A C 1
ATOM 1218 O O . TYR A 1 150 ? 4.374 9.751 7.325 1.00 91.94 150 TYR A O 1
ATOM 1226 N N . LEU A 1 151 ? 2.252 10.415 6.973 1.00 93.94 151 LEU A N 1
ATOM 1227 C CA . LEU A 1 151 ? 2.104 9.899 5.624 1.00 93.94 151 LEU A CA 1
ATOM 1228 C C . LEU A 1 151 ? 2.356 11.041 4.642 1.00 93.94 151 LEU A C 1
ATOM 1230 O O . LEU A 1 151 ? 1.673 12.062 4.684 1.00 93.94 151 LEU A O 1
ATOM 1234 N N . GLN A 1 152 ? 3.327 10.876 3.761 1.00 95.00 152 GLN A N 1
ATOM 1235 C CA . GLN A 1 152 ? 3.643 11.816 2.698 1.00 95.00 152 GLN A CA 1
ATOM 1236 C C . GLN A 1 152 ? 3.139 11.271 1.365 1.00 95.00 152 GLN A C 1
ATOM 1238 O O . GLN A 1 152 ? 3.466 10.147 0.985 1.00 95.00 152 GLN A O 1
ATOM 1243 N N . ILE A 1 153 ? 2.388 12.087 0.632 1.00 96.50 153 ILE A N 1
ATOM 1244 C CA . ILE A 1 153 ? 2.023 11.831 -0.761 1.00 96.50 153 ILE A CA 1
ATOM 1245 C C . ILE A 1 153 ? 3.162 12.379 -1.619 1.00 96.50 153 ILE A C 1
ATOM 1247 O O . ILE A 1 153 ? 3.262 13.586 -1.831 1.00 96.50 153 ILE A O 1
ATOM 1251 N N . ALA A 1 154 ? 4.057 11.496 -2.057 1.00 95.88 154 ALA A N 1
ATOM 1252 C CA . ALA A 1 154 ? 5.232 11.849 -2.854 1.00 95.88 154 ALA A CA 1
ATOM 1253 C C . ALA A 1 154 ? 4.952 11.836 -4.366 1.00 95.88 154 ALA A C 1
ATOM 1255 O O . ALA A 1 154 ? 5.704 12.422 -5.143 1.00 95.88 154 ALA A O 1
ATOM 1256 N N . LYS A 1 155 ? 3.877 11.162 -4.791 1.00 96.06 155 LYS A N 1
ATOM 1257 C CA . LYS A 1 155 ? 3.390 11.161 -6.174 1.00 96.06 155 LYS A CA 1
ATOM 1258 C C . LYS A 1 155 ? 1.884 10.939 -6.189 1.00 96.06 155 LYS A C 1
ATOM 1260 O O . LYS A 1 155 ? 1.395 10.073 -5.466 1.00 96.06 155 LYS A O 1
ATOM 1265 N N . ASN A 1 156 ? 1.202 11.671 -7.061 1.00 96.88 156 ASN A N 1
ATOM 1266 C CA . ASN A 1 156 ? -0.202 11.496 -7.404 1.00 96.88 156 ASN A CA 1
ATOM 1267 C C . ASN A 1 156 ? -0.367 11.799 -8.897 1.00 96.88 156 ASN A C 1
ATOM 1269 O O . ASN A 1 156 ? -0.271 12.952 -9.311 1.00 96.88 156 ASN A O 1
ATOM 1273 N N . ARG A 1 157 ? -0.558 10.766 -9.721 1.00 94.19 157 ARG A N 1
ATOM 1274 C CA . ARG A 1 157 ? -0.657 10.922 -11.180 1.00 94.19 157 ARG A CA 1
ATOM 1275 C C . ARG A 1 157 ? -1.978 11.565 -11.617 1.00 94.19 157 ARG A C 1
ATOM 1277 O O . ARG A 1 157 ? -2.012 12.158 -12.687 1.00 94.19 157 ARG A O 1
ATOM 1284 N N . TYR A 1 158 ? -3.045 11.434 -10.827 1.00 94.25 158 TYR A N 1
ATOM 1285 C CA . TYR A 1 158 ? -4.382 11.869 -11.232 1.00 94.25 158 TYR A CA 1
ATOM 1286 C C . TYR A 1 158 ? -4.550 13.389 -11.150 1.00 94.25 158 TYR A C 1
ATOM 1288 O O . TYR A 1 158 ? -4.845 14.017 -12.163 1.00 94.25 158 TYR A O 1
ATOM 1296 N N . SER A 1 159 ? -4.342 13.983 -9.969 1.00 95.00 159 SER A N 1
ATOM 1297 C CA . SER A 1 159 ? -4.496 15.437 -9.780 1.00 95.00 159 SER A CA 1
ATOM 1298 C C . SER A 1 159 ? -3.173 16.193 -9.684 1.00 95.00 159 SER A C 1
ATOM 1300 O O . SER A 1 159 ? -3.155 17.411 -9.822 1.00 95.00 159 SER A O 1
ATOM 1302 N N . GLY A 1 160 ? -2.056 15.495 -9.454 1.00 94.62 160 GLY A N 1
ATOM 1303 C CA . GLY A 1 160 ? -0.758 16.124 -9.196 1.00 94.62 160 GLY A CA 1
ATOM 1304 C C . GLY A 1 160 ? -0.581 16.626 -7.761 1.00 94.62 160 GLY A C 1
ATOM 1305 O O . GLY A 1 160 ? 0.535 16.986 -7.389 1.00 94.62 160 GLY A O 1
ATOM 1306 N N . ASP A 1 161 ? -1.634 16.609 -6.940 1.00 96.00 161 ASP A N 1
ATOM 1307 C CA . ASP A 1 161 ? -1.566 17.120 -5.573 1.00 96.00 161 ASP A CA 1
ATOM 1308 C C . ASP A 1 161 ? -0.669 16.250 -4.694 1.00 96.00 161 ASP A C 1
ATOM 1310 O O . ASP A 1 161 ? -0.849 15.031 -4.584 1.00 96.00 161 ASP A O 1
ATOM 1314 N N . ILE A 1 162 ? 0.270 16.911 -4.025 1.00 96.19 162 ILE A N 1
ATOM 1315 C CA . ILE A 1 162 ? 1.170 16.334 -3.028 1.00 96.19 162 ILE A CA 1
ATOM 1316 C C . ILE A 1 162 ? 0.862 16.923 -1.655 1.00 96.19 162 ILE A C 1
ATOM 1318 O O . ILE A 1 162 ? 0.272 17.996 -1.531 1.00 96.19 162 ILE A O 1
ATOM 1322 N N . GLY A 1 163 ? 1.277 16.237 -0.595 1.00 93.88 163 GLY A N 1
ATOM 1323 C CA . GLY A 1 163 ? 1.003 16.719 0.751 1.00 93.88 163 GLY A CA 1
ATOM 1324 C C . GLY A 1 163 ? 1.463 15.782 1.849 1.00 93.88 163 GLY A C 1
ATOM 1325 O O . GLY A 1 163 ? 2.043 14.724 1.602 1.00 93.88 163 GLY A O 1
ATOM 1326 N N . ILE A 1 164 ? 1.203 16.200 3.084 1.00 92.88 164 ILE A N 1
ATOM 1327 C CA . ILE A 1 164 ? 1.582 15.475 4.293 1.00 92.88 164 ILE A CA 1
ATOM 1328 C C . ILE A 1 164 ? 0.365 15.352 5.209 1.00 92.88 164 ILE A C 1
ATOM 1330 O O . ILE A 1 164 ? -0.326 16.332 5.486 1.00 92.88 164 ILE A O 1
ATOM 1334 N N . MET A 1 165 ? 0.145 14.149 5.729 1.00 91.75 165 MET A N 1
ATOM 1335 C CA . MET A 1 165 ? -0.848 13.848 6.752 1.00 91.75 165 MET A CA 1
ATOM 1336 C C . MET A 1 165 ? -0.148 13.363 8.021 1.00 91.75 165 MET A C 1
ATOM 1338 O O . MET A 1 165 ? 0.453 12.292 8.046 1.00 91.75 165 MET A O 1
ATOM 1342 N N . THR A 1 166 ? -0.236 14.138 9.103 1.00 91.44 166 THR A N 1
ATOM 1343 C CA . THR A 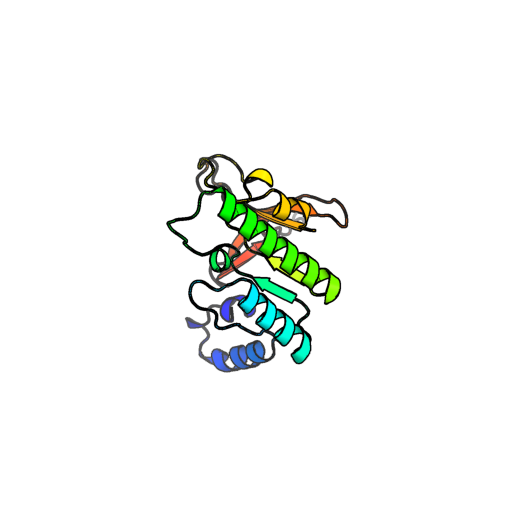1 166 ? 0.319 13.727 10.400 1.00 91.44 166 THR A CA 1
ATOM 1344 C C . THR A 1 166 ? -0.462 12.553 10.977 1.00 91.44 166 THR A C 1
ATOM 1346 O O . THR A 1 166 ? -1.689 12.637 11.086 1.00 91.44 166 THR A O 1
ATOM 1349 N N . LEU A 1 167 ? 0.253 11.517 11.409 1.00 90.88 167 LEU A N 1
ATOM 1350 C CA . LEU A 1 167 ? -0.303 10.306 11.998 1.00 90.88 167 LEU A CA 1
ATOM 1351 C C . LEU A 1 167 ? -0.085 10.292 13.512 1.00 90.88 167 LEU A C 1
ATOM 1353 O O . LEU A 1 167 ? 1.003 10.582 14.014 1.00 90.88 167 LEU A O 1
ATOM 1357 N N . GLU A 1 168 ? -1.124 9.910 14.240 1.00 89.62 168 GLU A N 1
ATOM 1358 C CA . GLU A 1 168 ? -1.089 9.659 15.677 1.00 89.62 168 GLU A CA 1
ATOM 1359 C C . GLU A 1 168 ? -1.521 8.216 15.935 1.00 89.62 168 GLU A C 1
ATOM 1361 O O . GLU A 1 168 ? -2.456 7.725 15.304 1.00 89.62 168 GLU A O 1
ATOM 1366 N N . PHE A 1 169 ? -0.795 7.515 16.808 1.00 90.00 169 PHE A N 1
ATOM 1367 C CA . PHE A 1 169 ? -1.106 6.129 17.138 1.00 90.00 169 PHE A CA 1
ATOM 1368 C C . PHE A 1 169 ? -2.154 6.079 18.246 1.00 90.00 169 PHE A C 1
ATOM 1370 O O . PHE A 1 169 ? -1.877 6.486 19.379 1.00 90.00 169 PHE A O 1
ATOM 1377 N N . ASP A 1 170 ? -3.328 5.541 17.933 1.00 90.25 170 ASP A N 1
ATOM 1378 C CA . ASP A 1 170 ? -4.342 5.226 18.926 1.00 90.25 170 ASP A CA 1
ATOM 1379 C C . ASP A 1 170 ? -4.041 3.856 19.544 1.00 90.25 170 ASP A C 1
ATOM 1381 O O . ASP A 1 170 ? -4.198 2.806 18.919 1.00 90.25 170 ASP A O 1
ATOM 1385 N N . LYS A 1 171 ? -3.612 3.870 20.808 1.00 90.44 171 LYS A N 1
ATOM 1386 C CA . LYS A 1 171 ? -3.310 2.655 21.578 1.00 90.44 171 LYS A CA 1
ATOM 1387 C C . LYS A 1 171 ? -4.545 1.798 21.858 1.00 90.44 171 LYS A C 1
ATOM 1389 O O . LYS A 1 171 ? -4.397 0.618 22.152 1.00 90.44 171 LYS A O 1
ATOM 1394 N N . THR A 1 172 ? -5.732 2.387 21.799 1.00 90.44 172 THR A N 1
ATOM 1395 C CA . THR A 1 172 ? -7.009 1.715 22.049 1.00 90.44 172 THR A CA 1
ATOM 1396 C C . THR A 1 172 ? -7.406 0.892 20.829 1.00 90.44 172 THR A C 1
ATOM 1398 O O . THR A 1 172 ? -7.648 -0.309 20.935 1.00 90.44 172 THR A O 1
ATOM 1401 N N . ALA A 1 173 ? -7.401 1.528 19.657 1.00 89.56 173 ALA A N 1
ATOM 1402 C CA . ALA A 1 173 ? -7.754 0.902 18.386 1.00 89.56 173 ALA A CA 1
ATOM 1403 C C . ALA A 1 173 ? -6.603 0.092 17.758 1.00 89.56 173 ALA A C 1
ATOM 1405 O O . ALA A 1 173 ? -6.836 -0.719 16.866 1.00 89.56 173 ALA A O 1
ATOM 1406 N N . LEU A 1 174 ? -5.361 0.296 18.212 1.00 92.31 174 LEU A N 1
ATOM 1407 C CA . LEU A 1 174 ? -4.141 -0.253 17.605 1.00 92.31 174 LEU A CA 1
ATOM 1408 C C . LEU A 1 174 ? -3.961 0.182 16.142 1.00 92.31 174 LEU A C 1
ATOM 1410 O O . LEU A 1 174 ? -3.528 -0.597 15.289 1.00 92.31 174 LEU A O 1
ATOM 1414 N N . SER A 1 175 ? -4.302 1.432 15.839 1.00 91.94 175 SER A N 1
ATOM 1415 C CA . SER A 1 175 ? -4.257 1.991 14.488 1.00 91.94 175 SER A CA 1
ATOM 1416 C C . SER A 1 175 ? -3.680 3.405 14.481 1.00 91.94 175 SER A C 1
ATOM 1418 O O . SER A 1 175 ? -3.688 4.120 15.484 1.00 91.94 175 SER A O 1
ATOM 1420 N N . PHE A 1 176 ? -3.130 3.806 13.335 1.00 90.88 176 PHE A N 1
ATOM 1421 C CA . PHE A 1 176 ? -2.753 5.193 13.090 1.00 90.88 176 PHE A CA 1
ATOM 1422 C C . PHE A 1 176 ? -3.935 5.952 12.492 1.00 90.88 176 PHE A C 1
ATOM 1424 O O . PHE A 1 176 ? -4.573 5.465 11.561 1.00 90.88 176 PHE A O 1
ATOM 1431 N N . ALA A 1 177 ? -4.183 7.163 12.984 1.00 86.50 177 ALA A N 1
ATOM 1432 C CA . ALA A 1 177 ? -5.218 8.049 12.466 1.00 86.50 177 ALA A CA 1
ATOM 1433 C C . ALA A 1 177 ? -4.697 9.482 12.310 1.00 86.50 177 ALA A C 1
ATOM 1435 O O . ALA A 1 177 ? -3.691 9.875 12.909 1.00 86.50 177 ALA A O 1
ATOM 1436 N N . GLN A 1 178 ? -5.401 10.283 11.510 1.00 84.62 178 GLN A N 1
ATOM 1437 C CA . GLN A 1 178 ? -5.139 11.714 11.441 1.00 84.62 178 GLN A CA 1
ATOM 1438 C C . GLN A 1 178 ? -5.477 12.365 12.786 1.00 84.62 178 GLN A C 1
ATOM 1440 O O . GLN A 1 178 ? -6.521 12.094 13.385 1.00 84.62 178 GLN A O 1
ATOM 1445 N N . LYS A 1 179 ? -4.615 13.276 13.246 1.00 73.25 179 LYS A N 1
ATOM 1446 C CA . LYS A 1 179 ? -4.893 14.078 14.439 1.00 73.25 179 LYS A CA 1
ATOM 1447 C C . LYS A 1 179 ? -6.183 14.879 14.228 1.00 73.25 179 LYS A C 1
ATOM 1449 O O . LYS A 1 179 ? -6.215 15.783 13.391 1.00 73.25 179 LYS A O 1
ATOM 1454 N N . LYS A 1 180 ? -7.233 14.584 15.002 1.00 66.69 180 LYS A N 1
ATOM 1455 C CA . LYS A 1 180 ? -8.457 15.400 15.007 1.00 66.69 180 LYS A CA 1
ATOM 1456 C C . LYS A 1 180 ? -8.075 16.832 15.399 1.00 66.69 180 LYS A C 1
ATOM 1458 O O . LYS A 1 180 ? -7.421 17.042 16.425 1.00 66.69 180 LYS A O 1
ATOM 1463 N N . LYS A 1 181 ? -8.444 17.826 14.579 1.00 54.88 181 LYS A N 1
ATOM 1464 C CA . LYS A 1 181 ? -8.363 19.233 14.997 1.00 54.88 181 LYS A CA 1
ATOM 1465 C C . LYS A 1 181 ? -9.230 19.359 16.252 1.00 54.88 181 LYS A C 1
ATOM 1467 O O . LYS A 1 181 ? -10.397 18.981 16.213 1.00 54.88 181 LYS A O 1
ATOM 1472 N N . LYS A 1 182 ? -8.664 19.841 17.364 1.00 48.06 182 LYS A N 1
ATOM 1473 C CA . LYS A 1 182 ? -9.498 20.308 18.476 1.00 48.06 182 LYS A CA 1
ATOM 1474 C C . LYS A 1 182 ? -10.366 21.420 17.892 1.00 48.06 182 LYS A C 1
ATOM 1476 O O . LYS A 1 182 ? -9.807 22.353 17.321 1.00 48.06 182 LYS A O 1
ATOM 1481 N N . ALA A 1 183 ? -11.688 21.278 17.956 1.00 44.19 183 ALA A N 1
ATOM 1482 C CA . ALA A 1 183 ? -12.565 22.416 17.746 1.00 44.19 183 ALA A CA 1
ATOM 1483 C C . ALA A 1 183 ? -12.142 23.459 18.782 1.00 44.19 183 ALA A C 1
ATOM 1485 O O . ALA A 1 183 ? -12.125 23.163 19.977 1.00 44.19 183 ALA A O 1
ATOM 1486 N N . THR A 1 184 ? -11.654 24.604 18.321 1.00 42.56 184 THR A N 1
ATOM 1487 C CA . THR A 1 184 ? -11.365 25.730 19.197 1.00 42.56 184 THR A CA 1
ATOM 1488 C C . THR A 1 184 ? -12.688 26.116 19.850 1.00 42.56 184 THR A C 1
ATOM 1490 O O . THR A 1 184 ? -13.665 26.365 19.146 1.00 42.56 184 THR A O 1
ATOM 1493 N N . GLU A 1 185 ? -12.740 26.100 21.179 1.00 44.38 185 GLU A N 1
ATOM 1494 C CA . GLU A 1 185 ? -13.796 26.745 21.958 1.00 44.38 185 GLU A CA 1
ATOM 1495 C C . GLU A 1 185 ? -13.703 28.262 21.713 1.00 44.38 185 GLU A C 1
ATOM 1497 O O . GLU A 1 185 ? -13.127 28.997 22.502 1.00 44.38 185 GLU A O 1
ATOM 1502 N N . GLU A 1 186 ? -14.225 28.739 20.583 1.00 44.47 186 GLU A N 1
ATOM 1503 C CA . GLU A 1 186 ? -14.595 30.146 20.387 1.00 44.47 186 GLU A CA 1
ATOM 1504 C C . GLU A 1 186 ? -16.088 30.283 20.698 1.00 44.47 186 GLU A C 1
ATOM 1506 O O . GLU A 1 186 ? -16.934 30.419 19.819 1.00 44.47 186 GLU A O 1
ATOM 1511 N N . ALA A 1 187 ? -16.416 30.157 21.982 1.00 46.50 187 ALA A N 1
ATOM 1512 C CA . ALA A 1 187 ? -17.698 30.560 22.552 1.00 46.50 187 ALA A CA 1
ATOM 1513 C C . ALA A 1 187 ? -17.514 30.847 24.050 1.00 46.50 187 ALA A C 1
ATOM 1515 O O . ALA A 1 187 ? -18.140 30.223 24.900 1.00 46.50 187 ALA A O 1
ATOM 1516 N N . ALA A 1 188 ? -16.597 31.756 24.372 1.00 47.00 188 ALA A N 1
ATOM 1517 C CA . ALA A 1 188 ? -16.499 32.366 25.691 1.00 47.00 188 ALA A CA 1
ATOM 1518 C C . ALA A 1 188 ? -15.821 33.733 25.552 1.00 47.00 188 ALA A C 1
ATOM 1520 O O . ALA A 1 188 ? -14.628 33.867 25.778 1.00 47.00 188 ALA A O 1
ATOM 1521 N N . ASP A 1 189 ? -16.582 34.713 25.077 1.00 40.41 189 ASP A N 1
ATOM 1522 C CA . ASP A 1 189 ? -16.671 36.002 25.761 1.00 40.41 189 ASP A CA 1
ATOM 1523 C C . ASP A 1 189 ? -17.941 36.706 25.270 1.00 40.41 189 ASP A C 1
ATOM 1525 O O . ASP A 1 189 ? -18.075 37.107 24.113 1.00 40.41 189 ASP A O 1
ATOM 1529 N N . THR A 1 190 ? -18.919 36.700 26.172 1.00 41.06 190 THR A N 1
ATOM 1530 C CA . THR A 1 190 ? -20.082 37.592 26.238 1.00 41.06 190 THR A CA 1
ATOM 1531 C C . THR A 1 190 ? -19.673 39.048 26.353 1.00 41.06 190 THR A C 1
ATOM 1533 O O . THR A 1 190 ? -18.705 39.305 27.103 1.00 41.06 190 THR A O 1
#

Solvent-accessible surface area (backbone atoms only — not comparable to full-atom values): 11708 Å² total; per-residue (Å²): 105,72,40,46,74,71,49,41,53,54,92,82,40,60,94,46,42,66,64,52,49,59,59,56,68,71,48,98,75,84,85,80,92,78,71,80,66,46,57,56,67,63,54,48,54,52,52,54,48,43,32,70,76,69,63,50,54,67,48,77,43,88,42,58,68,42,46,64,58,89,64,91,86,59,61,76,67,55,56,27,52,52,48,44,50,51,48,48,51,53,53,51,46,26,66,76,67,69,25,49,75,47,76,40,71,68,60,49,93,69,61,97,84,61,79,85,49,82,81,34,48,55,63,47,70,51,58,68,66,73,44,55,62,40,77,43,82,46,76,34,64,86,40,95,70,72,28,64,37,27,43,31,39,80,38,32,68,87,84,60,67,64,51,77,46,56,42,40,77,39,84,56,21,72,41,74,40,70,70,75,78,75,81,76,86,86,82,84,81,132